Protein 1WR2 (pdb70)

Radius of gyration: 18.04 Å; Cα contacts (8 Å, |Δi|>4): 466; chains: 1; bounding box: 44×34×46 Å

Sequence (235 aa):
MKEEAVRVIEEVLKQGRTAMVEYEAKQVLKAYGLPVPEEKLAKTLDEALEYAKEIGYPVVLKLMSPQILHKSDAKVVMLNIKNEEELKKKWEEIHENAKKYRPDAEILGVLVAPMLKPGREVIIGVTEDPQFGHAIMFGLGGIFVEILKDVTFRLVPITEKDARKMIQEIKAYPILAGAEEPADIDAIVDMLLKVSKLVDDLKDYIKEMDLNPVFVYNKGEGAVIVDSRIILKPK

Structure (mmCIF, N/CA/C/O backbone):
data_1WR2
#
_entry.id   1WR2
#
_cell.length_a   46.346
_cell.length_b   60.643
_cell.length_c   96.134
_cell.angle_alpha   90.00
_cell.angle_beta   90.00
_cell.angle_gamma   90.00
#
_symmetry.space_group_name_H-M   'P 21 21 21'
#
loop_
_entity.id
_entity.type
_entity.pdbx_description
1 polymer 'hypothetical protein PH1789'
2 water water
#
loop_
_atom_site.group_PDB
_atom_site.id
_atom_site.type_symbol
_atom_site.label_atom_id
_atom_site.label_alt_id
_atom_site.label_comp_id
_atom_site.label_asym_id
_atom_site.label_entity_id
_atom_site.label_seq_id
_atom_site.pdbx_PDB_ins_code
_atom_site.Cartn_x
_atom_site.Cartn_y
_atom_site.Cartn_z
_atom_site.occupancy
_atom_site.B_iso_or_equiv
_atom_site.auth_seq_id
_atom_site.auth_comp_id
_atom_site.auth_asym_id
_atom_site.auth_atom_id
_atom_site.pdbx_PDB_model_num
ATOM 1 N N . MET A 1 1 ? 50.235 31.935 25.666 1.00 75.06 1 MET A N 1
ATOM 2 C CA . MET A 1 1 ? 48.961 32.511 25.148 1.00 74.50 1 MET A CA 1
ATOM 3 C C . MET A 1 1 ? 48.247 31.522 24.232 1.00 73.63 1 MET A C 1
ATOM 4 O O . MET A 1 1 ? 48.691 31.290 23.107 1.00 75.04 1 MET A O 1
ATOM 9 N N . LYS A 1 2 ? 47.150 30.934 24.710 1.00 71.05 2 LYS A N 1
ATOM 10 C CA . LYS A 1 2 ? 46.390 29.987 23.899 1.00 68.26 2 LYS A CA 1
ATOM 11 C C . LYS A 1 2 ? 46.072 30.660 22.565 1.00 67.16 2 LYS A C 1
ATOM 12 O O . LYS A 1 2 ? 45.415 31.701 22.520 1.00 65.84 2 LYS A O 1
ATOM 18 N N . GLU A 1 3 ? 46.548 30.060 21.480 1.00 65.88 3 GLU A N 1
ATOM 19 C CA . GLU A 1 3 ? 46.349 30.612 20.148 1.00 64.62 3 GLU A CA 1
ATOM 20 C C . GLU A 1 3 ? 44.904 30.940 19.787 1.00 61.26 3 GLU A C 1
ATOM 21 O O . GLU A 1 3 ? 44.631 32.006 19.239 1.00 59.84 3 GLU A O 1
ATOM 27 N N . GLU A 1 4 ? 43.980 30.033 20.087 1.00 58.79 4 GLU A N 1
ATOM 28 C CA . GLU A 1 4 ? 42.572 30.264 19.768 1.00 56.33 4 GLU A CA 1
ATOM 29 C C . GLU A 1 4 ? 42.069 31.591 20.334 1.00 53.90 4 GLU A C 1
ATOM 30 O O . GLU A 1 4 ? 41.308 32.305 19.681 1.00 52.57 4 GLU A O 1
ATOM 36 N N . ALA A 1 5 ? 42.504 31.921 21.546 1.00 51.53 5 ALA A N 1
ATOM 37 C CA . ALA A 1 5 ? 42.093 33.164 22.189 1.00 51.17 5 ALA A CA 1
ATOM 38 C C . ALA A 1 5 ? 42.661 34.361 21.441 1.00 49.59 5 ALA A C 1
ATOM 39 O O . ALA A 1 5 ? 41.944 35.313 21.146 1.00 49.32 5 ALA A O 1
ATOM 41 N N . VAL A 1 6 ? 43.954 34.305 21.136 1.00 49.15 6 VAL A N 1
ATOM 42 C CA . VAL A 1 6 ? 44.622 35.386 20.420 1.00 50.53 6 VAL A CA 1
ATOM 43 C C . VAL A 1 6 ? 44.007 35.559 19.035 1.00 50.35 6 VAL A C 1
ATOM 44 O O . VAL A 1 6 ? 43.983 36.659 18.483 1.00 50.02 6 VAL A O 1
ATOM 48 N N . ARG A 1 7 ? 43.503 34.461 18.486 1.00 52.13 7 ARG A N 1
ATOM 49 C CA . ARG A 1 7 ? 42.894 34.470 17.162 1.00 54.28 7 ARG A CA 1
ATOM 50 C C . ARG A 1 7 ? 41.587 35.258 17.189 1.00 54.21 7 ARG A C 1
ATOM 51 O O . ARG A 1 7 ? 41.394 36.194 16.411 1.00 55.13 7 ARG A O 1
ATOM 59 N N . VAL A 1 8 ? 40.693 34.875 18.095 1.00 52.98 8 VAL A N 1
ATOM 60 C CA . VAL A 1 8 ? 39.410 35.549 18.223 1.00 50.87 8 VAL A CA 1
ATOM 61 C C . VAL A 1 8 ? 39.639 37.019 18.561 1.00 49.75 8 VAL A C 1
ATOM 62 O O . VAL A 1 8 ? 38.971 37.899 18.018 1.00 50.22 8 VAL A O 1
ATOM 66 N N . ILE A 1 9 ? 40.591 37.285 19.451 1.00 48.33 9 ILE A N 1
ATOM 67 C CA . ILE A 1 9 ? 40.902 38.658 19.838 1.00 48.37 9 ILE A CA 1
ATOM 68 C C . ILE A 1 9 ? 41.397 39.472 18.640 1.00 50.44 9 ILE A C 1
ATOM 69 O O . ILE A 1 9 ? 40.864 40.545 18.343 1.00 48.95 9 ILE A O 1
ATOM 74 N N . GLU A 1 10 ? 42.416 38.964 17.953 1.00 53.69 10 GLU A N 1
ATOM 75 C CA . GLU A 1 10 ? 42.964 39.655 16.787 1.00 57.23 10 GLU A CA 1
ATOM 76 C C . GLU A 1 10 ? 41.862 39.975 15.781 1.00 58.00 10 GLU A C 1
ATOM 77 O O . GLU A 1 10 ? 41.752 41.104 15.293 1.00 58.19 10 GLU A O 1
ATOM 83 N N . GLU A 1 11 ? 41.049 38.968 15.480 1.00 58.16 11 GLU A N 1
ATOM 84 C CA . GLU A 1 11 ? 39.949 39.106 14.531 1.00 59.88 11 GLU A CA 1
ATOM 85 C C . GLU A 1 11 ? 39.068 40.309 14.856 1.00 58.61 11 GLU A C 1
ATOM 86 O O . GLU A 1 11 ? 38.707 41.087 13.970 1.00 58.76 11 GLU A O 1
ATOM 92 N N . VAL A 1 12 ? 38.728 40.459 16.132 1.00 56.58 12 VAL A N 1
ATOM 93 C CA . VAL A 1 12 ? 37.893 41.563 16.577 1.00 55.84 12 VAL A CA 1
ATOM 94 C C . VAL A 1 12 ? 38.606 42.896 16.384 1.00 56.51 12 VAL A C 1
ATOM 95 O O . VAL A 1 12 ? 38.026 43.855 15.868 1.00 55.78 12 VAL A O 1
ATOM 99 N N . LEU A 1 13 ? 39.865 42.954 16.804 1.00 56.39 13 LEU A N 1
ATOM 100 C CA . LEU A 1 13 ? 40.652 44.174 16.674 1.00 57.53 13 LEU A CA 1
ATOM 101 C C . LEU A 1 13 ? 40.793 44.551 15.202 1.00 58.69 13 LEU A C 1
ATOM 102 O O . LEU A 1 13 ? 40.771 45.733 14.854 1.00 59.04 13 LEU A O 1
ATOM 107 N N . LYS A 1 14 ? 40.923 43.537 14.346 1.00 59.85 14 LYS A N 1
ATOM 108 C CA . LYS A 1 14 ? 41.059 43.744 12.906 1.00 60.75 14 LYS A CA 1
ATOM 109 C C . LYS A 1 14 ? 39.853 44.506 12.367 1.00 60.48 14 LYS A C 1
ATOM 110 O O . LYS A 1 14 ? 39.946 45.213 11.361 1.00 61.23 14 LYS A O 1
ATOM 116 N N . GLN A 1 15 ? 38.720 44.354 13.040 1.00 58.97 15 GLN A N 1
ATOM 117 C CA . GLN A 1 15 ? 37.499 45.037 12.636 1.00 57.52 15 GLN A CA 1
ATOM 118 C C . GLN A 1 15 ? 37.433 46.401 13.309 1.00 56.27 15 GLN A C 1
ATOM 119 O O . GLN A 1 15 ? 36.411 47.082 13.254 1.00 55.63 15 GLN A O 1
ATOM 125 N N . GLY A 1 16 ? 38.530 46.790 13.950 1.00 55.44 16 GLY A N 1
ATOM 126 C CA . GLY A 1 16 ? 38.571 48.073 14.628 1.00 54.89 16 GLY A CA 1
ATOM 127 C C . GLY A 1 16 ? 37.598 48.189 15.789 1.00 54.02 16 GLY A C 1
ATOM 128 O O . GLY A 1 16 ? 37.044 49.260 16.036 1.00 55.07 16 GLY A O 1
ATOM 129 N N . ARG A 1 17 ? 37.386 47.086 16.502 1.00 52.17 17 ARG A N 1
ATOM 130 C CA . ARG A 1 17 ? 36.481 47.070 17.647 1.00 50.18 17 ARG A CA 1
ATOM 131 C C . ARG A 1 17 ? 37.255 46.775 18.921 1.00 49.73 17 ARG A C 1
ATOM 132 O O . ARG A 1 17 ? 38.258 46.069 18.887 1.00 49.91 17 ARG A O 1
ATOM 140 N N . THR A 1 18 ? 36.786 47.307 20.044 1.00 48.59 18 THR A N 1
ATOM 141 C CA . THR A 1 18 ? 37.445 47.049 21.314 1.00 48.37 18 THR A CA 1
ATOM 142 C C . THR A 1 18 ? 36.548 46.172 22.189 1.00 46.64 18 THR A C 1
ATOM 143 O O . THR A 1 18 ? 37.038 45.361 22.978 1.00 45.12 18 THR A O 1
ATOM 147 N N . ALA A 1 19 ? 35.234 46.323 22.038 1.00 42.77 19 ALA A N 1
ATOM 148 C CA . ALA A 1 19 ? 34.296 45.536 22.831 1.00 42.11 19 ALA A CA 1
ATOM 149 C C . ALA A 1 19 ? 33.899 44.233 22.140 1.00 41.11 19 ALA A C 1
ATOM 150 O O . ALA A 1 19 ? 33.437 44.232 21.002 1.00 42.08 19 ALA A O 1
ATOM 152 N N . MET A 1 20 ? 34.081 43.120 22.838 1.00 39.35 20 MET A N 1
ATOM 153 C CA . MET A 1 20 ? 33.723 41.820 22.290 1.00 38.52 20 MET A CA 1
ATOM 154 C C . MET A 1 20 ? 32.281 41.477 22.658 1.00 38.66 20 MET A C 1
ATOM 155 O O . MET A 1 20 ? 31.838 41.754 23.775 1.00 38.49 20 MET A O 1
ATOM 160 N N . VAL A 1 21 ? 31.548 40.870 21.727 1.00 37.60 21 VAL A N 1
ATOM 161 C CA . VAL A 1 21 ? 30.168 40.475 22.004 1.00 34.59 21 VAL A CA 1
ATOM 162 C C . VAL A 1 21 ? 30.209 39.169 22.791 1.00 33.02 21 VAL A C 1
ATOM 163 O O . VAL A 1 21 ? 31.230 38.495 22.825 1.00 32.76 21 VAL A O 1
ATOM 167 N N . GLU A 1 22 ? 29.103 38.818 23.429 1.00 33.31 22 GLU A N 1
ATOM 168 C CA . GLU A 1 22 ? 29.051 37.626 24.265 1.00 34.51 22 GLU A CA 1
ATOM 169 C C . GLU A 1 22 ? 29.660 36.355 23.681 1.00 34.06 22 GLU A C 1
ATOM 170 O O . GLU A 1 22 ? 30.441 35.690 24.354 1.00 32.54 22 GLU A O 1
ATOM 176 N N . TYR A 1 23 ? 29.332 36.016 22.436 1.00 34.66 23 TYR A N 1
ATOM 177 C CA . TYR A 1 23 ? 29.870 34.783 21.879 1.00 37.32 23 TYR A CA 1
ATOM 178 C C . TYR A 1 23 ? 31.366 34.848 21.652 1.00 37.42 23 TYR A C 1
ATOM 179 O O . TYR A 1 23 ? 32.046 33.835 21.782 1.00 37.82 23 TYR A O 1
ATOM 188 N N . GLU A 1 24 ? 31.893 36.034 21.341 1.00 35.88 24 GLU A N 1
ATOM 189 C CA . GLU A 1 24 ? 33.339 36.182 21.110 1.00 37.65 24 GLU A CA 1
ATOM 190 C C . GLU A 1 24 ? 34.088 36.083 22.431 1.00 36.61 24 GLU A C 1
ATOM 191 O O . GLU A 1 24 ? 35.154 35.478 22.507 1.00 39.05 24 GLU A O 1
ATOM 197 N N . ALA A 1 25 ? 33.535 36.708 23.466 1.00 35.72 25 ALA A N 1
ATOM 198 C CA . ALA A 1 25 ? 34.139 36.668 24.796 1.00 33.44 25 ALA A CA 1
ATOM 199 C C . ALA A 1 25 ? 34.205 35.213 25.260 1.00 32.94 25 ALA A C 1
ATOM 200 O O . ALA A 1 25 ? 35.253 34.735 25.703 1.00 31.27 25 ALA A O 1
ATOM 202 N N . LYS A 1 26 ? 33.087 34.505 25.145 1.00 32.22 26 LYS A N 1
ATOM 203 C CA . LYS A 1 26 ? 33.031 33.112 25.573 1.00 34.23 26 LYS A CA 1
ATOM 204 C C . LYS A 1 26 ? 33.999 32.190 24.841 1.00 37.00 26 LYS A C 1
ATOM 205 O O . LYS A 1 26 ? 34.447 31.188 25.400 1.00 38.29 26 LYS A O 1
ATOM 211 N N . GLN A 1 27 ? 34.323 32.521 23.598 1.00 37.15 27 GLN A N 1
ATOM 212 C CA . GLN A 1 27 ? 35.289 31.736 22.845 1.00 38.49 27 GLN A CA 1
ATOM 213 C C . GLN A 1 27 ? 36.632 31.888 23.560 1.00 39.04 27 GLN A C 1
ATOM 214 O O . GLN A 1 27 ? 37.391 30.933 23.686 1.00 37.43 27 GLN A O 1
ATOM 220 N N . VAL A 1 28 ? 36.925 33.100 24.026 1.00 38.49 28 VAL A N 1
ATOM 221 C CA . VAL A 1 28 ? 38.174 33.334 24.742 1.00 38.53 28 VAL A CA 1
ATOM 222 C C . VAL A 1 28 ? 38.158 32.518 26.035 1.00 37.85 28 VAL A C 1
ATOM 223 O O . VAL A 1 28 ? 39.143 31.865 26.390 1.00 38.73 28 VAL A O 1
ATOM 227 N N . LEU A 1 29 ? 37.025 32.545 26.726 1.00 34.93 29 LEU A N 1
ATOM 228 C CA . LEU A 1 29 ? 36.881 31.819 27.974 1.00 35.91 29 LEU A CA 1
ATOM 229 C C . LEU A 1 29 ? 37.049 30.314 27.782 1.00 37.69 29 LEU A C 1
ATOM 230 O O . LEU A 1 29 ? 37.793 29.674 28.526 1.00 39.12 29 LEU A O 1
ATOM 235 N N . LYS A 1 30 ? 36.374 29.750 26.784 1.00 38.02 30 LYS A N 1
ATOM 236 C CA . LYS A 1 30 ? 36.482 28.319 26.523 1.00 39.90 30 LYS A CA 1
ATOM 237 C C . LYS A 1 30 ? 37.914 27.897 26.194 1.00 39.88 30 LYS A C 1
ATOM 238 O O . LYS A 1 30 ? 38.352 26.813 26.582 1.00 38.63 30 LYS A O 1
ATOM 244 N N . ALA A 1 31 ? 38.638 28.756 25.483 1.00 40.55 31 ALA A N 1
ATOM 245 C CA . ALA A 1 31 ? 40.013 28.470 25.096 1.00 41.77 31 ALA A CA 1
ATOM 246 C C . ALA A 1 31 ? 40.888 28.226 26.320 1.00 44.36 31 ALA A C 1
ATOM 247 O O . ALA A 1 31 ? 41.983 27.667 26.210 1.00 43.22 31 ALA A O 1
ATOM 249 N N . TYR A 1 32 ? 40.400 28.652 27.487 1.00 43.61 32 TYR A N 1
ATOM 250 C CA . TYR A 1 32 ? 41.132 28.472 28.733 1.00 42.93 32 TYR A CA 1
ATOM 251 C C . TYR A 1 32 ? 40.441 27.473 29.659 1.00 41.63 32 TYR A C 1
ATOM 252 O O . TYR A 1 32 ? 40.718 27.409 30.856 1.00 40.64 32 TYR A O 1
ATOM 261 N N . GLY A 1 33 ? 39.525 26.699 29.091 1.00 40.61 33 GLY A N 1
ATOM 262 C CA . GLY A 1 33 ? 38.840 25.675 29.857 1.00 39.92 33 GLY A CA 1
ATOM 263 C C . GLY A 1 33 ? 37.799 26.089 30.874 1.00 39.29 33 GLY A C 1
ATOM 264 O O . GLY A 1 33 ? 37.374 25.259 31.673 1.00 39.18 33 GLY A O 1
ATOM 265 N N . LEU A 1 34 ? 37.391 27.354 30.859 1.00 38.39 34 LEU A N 1
ATOM 266 C CA . LEU A 1 34 ? 36.371 27.845 31.784 1.00 36.59 34 LEU A CA 1
ATOM 267 C C . LEU A 1 34 ? 35.032 27.188 31.456 1.00 36.27 34 LEU A C 1
ATOM 268 O O . LEU A 1 34 ? 34.773 26.848 30.308 1.00 33.95 34 LEU A O 1
ATOM 273 N N . PRO A 1 35 ? 34.159 27.014 32.464 1.00 35.97 35 PRO A N 1
ATOM 274 C CA . PRO A 1 35 ? 32.851 26.383 32.264 1.00 37.01 35 PRO A CA 1
ATOM 275 C C . PRO A 1 35 ? 31.795 27.181 31.509 1.00 37.59 35 PRO A C 1
ATOM 276 O O . PRO A 1 35 ? 30.972 27.859 32.114 1.00 40.28 35 PRO A O 1
ATOM 280 N N . VAL A 1 36 ? 31.827 27.089 30.188 1.00 37.25 36 VAL A N 1
ATOM 281 C CA . VAL A 1 36 ? 30.853 27.765 29.340 1.00 37.30 36 VAL A CA 1
ATOM 282 C C . VAL A 1 36 ? 30.069 26.671 28.623 1.00 39.22 36 VAL A C 1
ATOM 283 O O . VAL A 1 36 ? 30.647 25.879 27.882 1.00 40.04 36 VAL A O 1
ATOM 287 N N . PRO A 1 37 ? 28.743 26.618 28.823 1.00 39.37 37 PRO A N 1
ATOM 288 C CA . PRO A 1 37 ? 27.909 25.598 28.181 1.00 39.48 37 PRO A CA 1
ATOM 289 C C . PRO A 1 37 ? 27.773 25.786 26.672 1.00 39.93 37 PRO A C 1
ATOM 290 O O . PRO A 1 37 ? 28.036 26.869 26.140 1.00 38.76 37 PRO A O 1
ATOM 294 N N . GLU A 1 38 ? 27.362 24.724 25.985 1.00 39.76 38 GLU A N 1
ATOM 295 C CA . GLU A 1 38 ? 27.198 24.773 24.538 1.00 40.44 38 GLU A CA 1
ATOM 296 C C . GLU A 1 38 ? 26.146 25.796 24.128 1.00 39.58 38 GLU A C 1
ATOM 297 O O . GLU A 1 38 ? 25.036 25.802 24.662 1.00 39.81 38 GLU A O 1
ATOM 303 N N . GLU A 1 39 ? 26.514 26.663 23.186 1.00 38.07 39 GLU A N 1
ATOM 304 C CA . GLU A 1 39 ? 25.625 27.697 22.655 1.00 39.98 39 GLU A CA 1
ATOM 305 C C . GLU A 1 39 ? 25.918 27.843 21.174 1.00 38.38 39 GLU A C 1
ATOM 306 O O . GLU A 1 39 ? 27.065 27.707 20.746 1.00 38.45 39 GLU A O 1
ATOM 312 N N . LYS A 1 40 ? 24.887 28.120 20.384 1.00 37.38 40 LYS A N 1
ATOM 313 C CA . LYS A 1 40 ? 25.083 28.266 18.951 1.00 38.02 40 LYS A CA 1
ATOM 314 C C . LYS A 1 40 ? 24.708 29.653 18.457 1.00 35.04 40 LYS A C 1
ATOM 315 O O . LYS A 1 40 ? 23.758 30.260 18.945 1.00 36.99 40 LYS A O 1
ATOM 321 N N . LEU A 1 41 ? 25.457 30.144 17.481 1.00 34.03 41 LEU A N 1
ATOM 322 C CA . LEU A 1 41 ? 25.203 31.464 16.912 1.00 35.35 41 LEU A CA 1
ATOM 323 C C . LEU A 1 41 ? 24.404 31.333 15.623 1.00 35.69 41 LEU A C 1
ATOM 324 O O . LEU A 1 41 ? 24.936 30.941 14.584 1.00 37.60 41 LEU A O 1
ATOM 329 N N . ALA A 1 42 ? 23.121 31.659 15.691 1.00 35.82 42 ALA A N 1
ATOM 330 C CA . ALA A 1 42 ? 22.255 31.579 14.521 1.00 34.19 42 ALA A CA 1
ATOM 331 C C . ALA A 1 42 ? 22.349 32.860 13.689 1.00 34.10 42 ALA A C 1
ATOM 332 O O . ALA A 1 42 ? 22.318 33.958 14.227 1.00 32.60 42 ALA A O 1
ATOM 334 N N . LYS A 1 43 ? 22.475 32.717 12.374 1.00 35.65 43 LYS A N 1
ATOM 335 C CA . LYS A 1 43 ? 22.549 33.878 11.496 1.00 36.72 43 LYS A CA 1
ATOM 336 C C . LYS A 1 43 ? 21.172 34.144 10.890 1.00 36.86 43 LYS A C 1
ATOM 337 O O . LYS A 1 43 ? 20.922 35.221 10.359 1.00 36.48 43 LYS A O 1
ATOM 343 N N . THR A 1 44 ? 20.288 33.151 10.962 1.00 36.86 44 THR A N 1
ATOM 344 C CA . THR A 1 44 ? 18.925 33.280 10.428 1.00 36.67 44 THR A CA 1
ATOM 345 C C . THR A 1 44 ? 17.949 32.608 11.380 1.00 37.89 44 THR A C 1
ATOM 346 O O . THR A 1 44 ? 18.358 31.851 12.269 1.00 37.05 44 THR A O 1
ATOM 350 N N . LEU A 1 45 ? 16.659 32.880 11.195 1.00 36.91 45 LEU A N 1
ATOM 351 C CA . LEU A 1 45 ? 15.639 32.277 12.040 1.00 39.22 45 LEU A CA 1
ATOM 352 C C . LEU A 1 45 ? 15.607 30.767 11.804 1.00 39.99 45 LEU A C 1
ATOM 353 O O . LEU A 1 45 ? 15.417 29.991 12.742 1.00 40.29 45 LEU A O 1
ATOM 358 N N . ASP A 1 46 ? 15.796 30.346 10.554 1.00 40.98 46 ASP A N 1
ATOM 359 C CA . ASP A 1 46 ? 15.808 28.918 10.256 1.00 42.23 46 ASP A CA 1
ATOM 360 C C . ASP A 1 46 ? 16.930 28.255 11.045 1.00 40.59 46 ASP A C 1
ATOM 361 O O . ASP A 1 46 ? 16.738 27.202 11.652 1.00 39.27 46 ASP A O 1
ATOM 366 N N . GLU A 1 47 ? 18.102 28.880 11.040 1.00 40.62 47 GLU A N 1
ATOM 367 C CA . GLU A 1 47 ? 19.242 28.340 11.772 1.00 40.96 47 GLU A CA 1
ATOM 368 C C . GLU A 1 47 ? 18.930 28.220 13.260 1.00 39.72 47 GLU A C 1
ATOM 369 O O . GLU A 1 47 ? 19.247 27.211 13.890 1.00 38.95 47 GLU A O 1
ATOM 375 N N . ALA A 1 48 ? 18.307 29.252 13.818 1.00 38.42 48 ALA A N 1
ATOM 376 C CA . ALA A 1 48 ? 17.962 29.256 15.233 1.00 37.73 48 ALA A CA 1
ATOM 377 C C . ALA A 1 48 ? 17.015 28.108 15.552 1.00 39.01 48 ALA A C 1
ATOM 378 O O . ALA A 1 48 ? 17.150 27.446 16.577 1.00 38.45 48 ALA A O 1
ATOM 380 N N . LEU A 1 49 ? 16.050 27.873 14.670 1.00 40.06 49 LEU A N 1
ATOM 381 C CA . LEU A 1 49 ? 15.093 26.799 14.885 1.00 41.05 49 LEU A CA 1
ATOM 382 C C . LEU A 1 49 ? 15.810 25.449 14.949 1.00 43.69 49 LEU A C 1
ATOM 383 O O . LEU A 1 49 ? 15.465 24.596 15.770 1.00 40.99 49 LEU A O 1
ATOM 388 N N . GLU A 1 50 ? 16.813 25.270 14.090 1.00 46.25 50 GLU A N 1
ATOM 389 C CA . GLU A 1 50 ? 17.598 24.036 14.055 1.00 50.25 50 GLU A CA 1
ATOM 390 C C . GLU A 1 50 ? 18.381 23.856 15.351 1.00 50.39 50 GLU A C 1
ATOM 391 O O . GLU A 1 50 ? 18.306 22.804 15.989 1.00 48.70 50 GLU A O 1
ATOM 397 N N . TYR A 1 51 ? 19.144 24.885 15.722 1.00 50.60 51 TYR A N 1
ATOM 398 C CA . TYR A 1 51 ? 19.953 24.855 16.941 1.00 51.55 51 TYR A CA 1
ATOM 399 C C . TYR A 1 51 ? 19.094 24.637 18.182 1.00 52.07 51 TYR A C 1
ATOM 400 O O . TYR A 1 51 ? 19.515 23.965 19.122 1.00 51.31 51 TYR A O 1
ATOM 409 N N . ALA A 1 52 ? 17.895 25.214 18.186 1.00 52.50 52 ALA A N 1
ATOM 410 C CA . ALA A 1 52 ? 16.990 25.064 19.320 1.00 53.17 52 ALA A CA 1
ATOM 411 C C . ALA A 1 52 ? 16.656 23.589 19.489 1.00 53.92 52 ALA A C 1
ATOM 412 O O . ALA A 1 52 ? 16.743 23.044 20.592 1.00 52.21 52 ALA A O 1
ATOM 414 N N . LYS A 1 53 ? 16.268 22.947 18.391 1.00 55.71 53 LYS A N 1
ATOM 415 C CA . LYS A 1 53 ? 15.938 21.524 18.429 1.00 59.19 53 LYS A CA 1
ATOM 416 C C . LYS A 1 53 ? 17.170 20.740 18.852 1.00 59.04 53 LYS A C 1
ATOM 417 O O . LYS A 1 53 ? 17.080 19.750 19.579 1.00 58.03 53 LYS A O 1
ATOM 423 N N . GLU A 1 54 ? 18.325 21.205 18.393 1.00 59.91 54 GLU A N 1
ATOM 424 C CA . GLU A 1 54 ? 19.590 20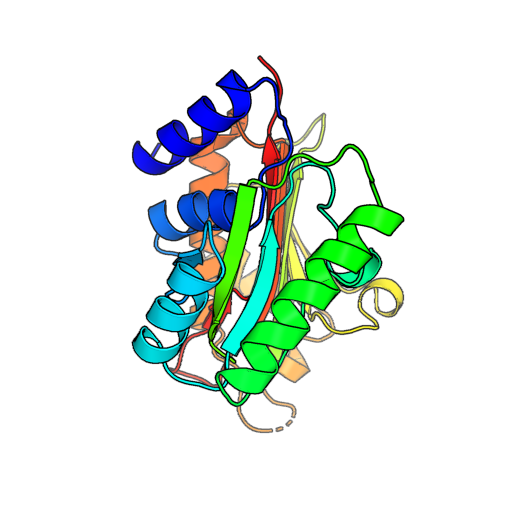.560 18.700 1.00 60.01 54 GLU A CA 1
ATOM 425 C C . GLU A 1 54 ? 19.886 20.535 20.197 1.00 58.37 54 GLU A C 1
ATOM 426 O O . GLU A 1 54 ? 20.067 19.465 20.773 1.00 58.50 54 GLU A O 1
ATOM 432 N N . ILE A 1 55 ? 19.929 21.704 20.832 1.00 55.67 55 ILE A N 1
ATOM 433 C CA . ILE A 1 55 ? 20.220 21.757 22.258 1.00 53.80 55 ILE A CA 1
ATOM 434 C C . ILE A 1 55 ? 19.008 21.469 23.139 1.00 53.57 55 ILE A C 1
ATOM 435 O O . ILE A 1 55 ? 19.157 21.226 24.337 1.00 50.78 55 ILE A O 1
ATOM 440 N N . GLY A 1 56 ? 17.817 21.493 22.540 1.00 53.33 56 GLY A N 1
ATOM 441 C CA . GLY A 1 56 ? 16.594 21.207 23.277 1.00 53.13 56 GLY A CA 1
ATOM 442 C C . GLY A 1 56 ? 15.925 22.377 23.981 1.00 51.72 56 GLY A C 1
ATOM 443 O O . GLY A 1 56 ? 16.591 23.186 24.629 1.00 51.10 56 GLY A O 1
ATOM 444 N N . TYR A 1 57 ? 14.601 22.465 23.859 1.00 50.43 57 TYR A N 1
ATOM 445 C CA . TYR A 1 57 ? 13.836 23.534 24.504 1.00 48.80 57 TYR A CA 1
ATOM 446 C C . TYR A 1 57 ? 13.670 23.232 25.995 1.00 48.00 57 TYR A C 1
ATOM 447 O O . TYR A 1 57 ? 13.732 22.074 26.408 1.00 48.40 57 TYR A O 1
ATOM 456 N N . PRO A 1 58 ? 13.453 24.266 26.823 1.00 45.09 58 PRO A N 1
ATOM 457 C CA . PRO A 1 58 ? 13.352 25.689 26.476 1.00 44.33 58 PRO A CA 1
ATOM 458 C C . PRO A 1 58 ? 14.718 26.328 26.240 1.00 41.75 58 PRO A C 1
ATOM 459 O O . PRO A 1 58 ? 15.719 25.904 26.817 1.00 39.05 58 PRO A O 1
ATOM 463 N N . VAL A 1 59 ? 14.755 27.358 25.401 1.00 41.28 59 VAL A N 1
ATOM 464 C CA . VAL A 1 59 ? 16.012 28.034 25.100 1.00 38.56 59 VAL A CA 1
ATOM 465 C C . VAL A 1 59 ? 15.934 29.533 25.339 1.00 39.22 59 VAL A C 1
ATOM 466 O O . VAL A 1 59 ? 14.862 30.081 25.611 1.00 39.14 59 VAL A O 1
ATOM 470 N N . VAL A 1 60 ? 17.090 30.177 25.228 1.00 37.10 60 VAL A N 1
ATOM 471 C CA . VAL A 1 60 ? 17.246 31.615 25.407 1.00 35.78 60 VAL A CA 1
ATOM 472 C C . VAL A 1 60 ? 17.732 32.203 24.089 1.00 34.91 60 VAL A C 1
ATOM 473 O O . VAL A 1 60 ? 18.552 31.587 23.409 1.00 33.89 60 VAL A O 1
ATOM 477 N N . LEU A 1 61 ? 17.222 33.375 23.716 1.00 33.74 61 LEU A N 1
ATOM 478 C CA . LEU A 1 61 ? 17.694 34.040 22.506 1.00 35.11 61 LEU A CA 1
ATOM 479 C C . LEU A 1 61 ? 18.353 35.334 22.960 1.00 35.00 61 LEU A C 1
ATOM 480 O O . LEU A 1 61 ? 17.811 36.052 23.804 1.00 35.62 61 LEU A O 1
ATOM 485 N N . LYS A 1 62 ? 19.535 35.614 22.425 1.00 32.77 62 LYS A N 1
ATOM 486 C CA . LYS A 1 62 ? 20.274 36.822 22.780 1.00 32.18 62 LYS A CA 1
ATOM 487 C C . LYS A 1 62 ? 20.855 37.442 21.522 1.00 30.73 62 LYS A C 1
ATOM 488 O O . LYS A 1 62 ? 21.740 36.861 20.895 1.00 29.14 62 LYS A O 1
ATOM 494 N N . LEU A 1 63 ? 20.376 38.627 21.158 1.00 29.60 63 LEU A N 1
ATOM 495 C CA . LEU A 1 63 ? 20.872 39.285 19.960 1.00 31.36 63 LEU A CA 1
ATOM 496 C C . LEU A 1 63 ? 22.308 39.740 20.144 1.00 31.13 63 LEU A C 1
ATOM 497 O O . LEU A 1 63 ? 22.655 40.368 21.155 1.00 31.14 63 LEU A O 1
ATOM 502 N N . MET A 1 64 ? 23.141 39.424 19.159 1.00 30.25 64 MET A N 1
ATOM 503 C CA . MET A 1 64 ? 24.551 39.796 19.197 1.00 33.08 64 MET A CA 1
ATOM 504 C C . MET A 1 64 ? 24.798 41.013 18.317 1.00 34.74 64 MET A C 1
ATOM 505 O O . MET A 1 64 ? 24.503 40.997 17.126 1.00 34.61 64 MET A O 1
ATOM 510 N N . SER A 1 65 ? 25.333 42.070 18.918 1.00 36.18 65 SER A N 1
ATOM 511 C CA . SER A 1 65 ? 25.633 43.304 18.205 1.00 38.53 65 SER A CA 1
ATOM 512 C C . SER A 1 65 ? 26.671 44.104 18.976 1.00 40.71 65 SER A C 1
ATOM 513 O O . SER A 1 65 ? 26.512 44.348 20.173 1.00 40.48 65 SER A O 1
ATOM 516 N N . PRO A 1 66 ? 27.745 44.529 18.299 1.00 41.60 66 PRO A N 1
ATOM 517 C CA . PRO A 1 66 ? 28.801 45.311 18.946 1.00 44.15 66 PRO A CA 1
ATOM 518 C C . PRO A 1 66 ? 28.247 46.626 19.489 1.00 45.74 66 PRO A C 1
ATOM 519 O O . PRO A 1 66 ? 28.840 47.234 20.376 1.00 46.90 66 PRO A O 1
ATOM 523 N N . GLN A 1 67 ? 27.109 47.062 18.952 1.00 46.61 67 GLN A N 1
ATOM 524 C CA . GLN A 1 67 ? 26.491 48.317 19.386 1.00 47.93 67 GLN A CA 1
ATOM 525 C C . GLN A 1 67 ? 25.529 48.128 20.548 1.00 48.23 67 GLN A C 1
ATOM 526 O O . GLN A 1 67 ? 25.099 49.101 21.169 1.00 48.57 67 GLN A O 1
ATOM 532 N N . ILE A 1 68 ? 25.183 46.878 20.835 1.00 47.55 68 ILE A N 1
ATOM 533 C CA . ILE A 1 68 ? 24.258 46.582 21.917 1.00 45.60 68 ILE A CA 1
ATOM 534 C C . ILE A 1 68 ? 24.909 45.621 22.901 1.00 46.34 68 ILE A C 1
ATOM 535 O O . ILE A 1 68 ? 24.600 44.430 22.915 1.00 44.93 68 ILE A O 1
ATOM 540 N N . LEU A 1 69 ? 25.811 46.143 23.724 1.00 47.41 69 LEU A N 1
ATOM 541 C CA . LEU A 1 69 ? 26.510 45.325 24.707 1.00 50.79 69 LEU A CA 1
ATOM 542 C C . LEU A 1 69 ? 25.659 45.047 25.953 1.00 51.99 69 LEU A C 1
ATOM 543 O O . LEU A 1 69 ? 25.710 43.956 26.516 1.00 52.19 69 LEU A O 1
ATOM 548 N N . HIS A 1 70 ? 24.881 46.035 26.383 1.00 54.46 70 HIS A N 1
ATOM 549 C CA . HIS A 1 70 ? 24.014 45.873 27.548 1.00 55.38 70 HIS A CA 1
ATOM 550 C C . HIS A 1 70 ? 22.674 45.317 27.063 1.00 54.52 70 HIS A C 1
ATOM 551 O O . HIS A 1 70 ? 21.689 46.044 26.918 1.00 53.66 70 HIS A O 1
ATOM 558 N N . LYS A 1 71 ? 22.655 44.012 26.814 1.00 52.84 71 LYS A N 1
ATOM 559 C CA . LYS A 1 71 ? 21.471 43.328 26.309 1.00 52.06 71 LYS A CA 1
ATOM 560 C C . LYS A 1 71 ? 20.178 43.531 27.100 1.00 51.72 71 LYS A C 1
ATOM 561 O O . LYS A 1 71 ? 19.127 43.760 26.504 1.00 52.39 71 LYS A O 1
ATOM 567 N N . SER A 1 72 ? 20.236 43.448 28.428 1.00 52.31 72 SER A N 1
ATOM 568 C CA . SER A 1 72 ? 19.025 43.624 29.235 1.00 54.84 72 SER A CA 1
ATOM 569 C C . SER A 1 72 ? 18.443 45.029 29.077 1.00 55.23 72 SER A C 1
ATOM 570 O O . SER A 1 72 ? 17.225 45.215 29.049 1.00 56.15 72 SER A O 1
ATOM 573 N N . ASP A 1 73 ? 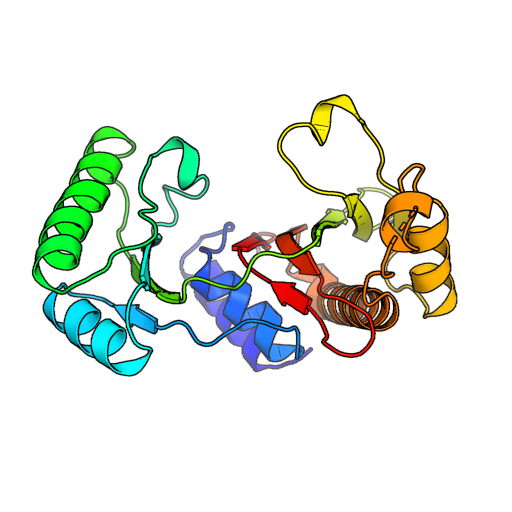19.323 46.016 28.972 1.00 55.92 73 ASP A N 1
ATOM 574 C CA . ASP A 1 73 ? 18.904 47.402 28.815 1.00 57.21 73 ASP A CA 1
ATOM 575 C C . ASP A 1 73 ? 18.112 47.571 27.515 1.00 55.21 73 ASP A C 1
ATOM 576 O O . ASP A 1 73 ? 17.073 48.232 27.493 1.00 54.38 73 ASP A O 1
ATOM 581 N N . ALA A 1 74 ? 18.605 46.959 26.439 1.00 52.31 74 ALA A N 1
ATOM 582 C CA . ALA A 1 74 ? 17.964 47.040 25.127 1.00 49.47 74 ALA A CA 1
ATOM 583 C C . ALA A 1 74 ? 16.820 46.048 24.965 1.00 48.92 74 ALA A C 1
ATOM 584 O O . ALA A 1 74 ? 16.021 46.147 24.030 1.00 47.97 74 ALA A O 1
ATOM 586 N N . LYS A 1 75 ? 16.750 45.082 25.873 1.00 48.48 75 LYS A N 1
ATOM 587 C CA . LYS A 1 75 ? 15.706 44.070 25.822 1.00 47.57 75 LYS A CA 1
ATOM 588 C C . LYS A 1 75 ? 15.833 43.212 24.563 1.00 44.46 75 LYS A C 1
ATOM 589 O O . LYS A 1 75 ? 14.858 42.979 23.846 1.00 43.04 75 LYS A O 1
ATOM 595 N N . VAL A 1 76 ? 17.051 42.756 24.296 1.00 41.67 76 VAL A N 1
ATOM 596 C CA . VAL A 1 76 ? 17.309 41.906 23.143 1.00 39.18 76 VAL A CA 1
ATOM 597 C C . VAL A 1 76 ? 17.628 40.477 23.593 1.00 38.43 76 VAL A C 1
ATOM 598 O O . VAL A 1 76 ? 18.172 39.686 22.824 1.00 39.31 76 VAL A O 1
ATOM 602 N N . VAL A 1 77 ? 17.297 40.167 24.848 1.00 38.70 77 VAL A N 1
ATOM 603 C CA . VAL A 1 77 ? 17.498 38.826 25.417 1.00 40.59 77 VAL A CA 1
ATOM 604 C C . VAL A 1 77 ? 16.130 38.298 25.848 1.00 40.43 77 VAL A C 1
ATOM 605 O O . VAL A 1 77 ? 15.455 38.931 26.654 1.00 41.06 77 VAL A O 1
ATOM 609 N N . MET A 1 78 ? 15.714 37.156 25.302 1.00 41.74 78 MET A N 1
ATOM 610 C CA . MET A 1 78 ? 14.423 36.555 25.654 1.00 40.80 78 MET A CA 1
ATOM 611 C C . MET A 1 78 ? 14.640 35.166 26.256 1.00 42.15 78 MET A C 1
ATOM 612 O O . MET A 1 78 ? 15.337 34.324 25.682 1.00 37.57 78 MET A O 1
ATOM 617 N N . LEU A 1 79 ? 14.030 34.935 27.414 1.00 42.63 79 LEU A N 1
ATOM 618 C CA . LEU A 1 79 ? 14.196 33.679 28.126 1.00 44.84 79 LEU A CA 1
ATOM 619 C C . LEU A 1 79 ? 13.053 32.670 28.040 1.00 45.41 79 LEU A C 1
ATOM 620 O O . LEU A 1 79 ? 11.963 32.965 27.555 1.00 43.92 79 LEU A O 1
ATOM 625 N N . ASN A 1 80 ? 13.343 31.467 28.529 1.00 46.33 80 ASN A N 1
ATOM 626 C CA . ASN A 1 80 ? 12.409 30.351 28.584 1.00 45.57 80 ASN A CA 1
ATOM 627 C C . ASN A 1 80 ? 11.456 30.195 27.401 1.00 45.06 80 ASN A C 1
ATOM 628 O O . ASN A 1 80 ? 10.237 30.097 27.574 1.00 45.07 80 ASN A O 1
ATOM 633 N N . ILE A 1 81 ? 12.024 30.164 26.200 1.00 41.66 81 ILE A N 1
ATOM 634 C CA . ILE A 1 81 ? 11.258 29.983 24.971 1.00 41.88 81 ILE A CA 1
ATOM 635 C C . ILE A 1 81 ? 10.948 28.487 24.902 1.00 44.55 81 ILE A C 1
ATOM 636 O O . ILE A 1 81 ? 11.843 27.670 24.694 1.00 43.50 81 ILE A O 1
ATOM 641 N N . LYS A 1 82 ? 9.677 28.133 25.057 1.00 46.26 82 LYS A N 1
ATOM 642 C CA . LYS A 1 82 ? 9.289 26.729 25.088 1.00 49.00 82 LYS A CA 1
ATOM 643 C C . LYS A 1 82 ? 9.115 25.982 23.774 1.00 50.20 82 LYS A C 1
ATOM 644 O O . LYS A 1 82 ? 9.219 24.754 23.749 1.00 51.49 82 LYS A O 1
ATOM 650 N N . ASN A 1 83 ? 8.860 26.692 22.683 1.00 50.79 83 ASN A N 1
ATOM 651 C CA . ASN A 1 83 ? 8.664 26.008 21.413 1.00 51.54 83 ASN A CA 1
ATOM 652 C C . ASN A 1 83 ? 9.017 26.833 20.186 1.00 52.04 83 ASN A C 1
ATOM 653 O O . ASN A 1 83 ? 9.401 27.998 20.285 1.00 50.56 83 ASN A O 1
ATOM 658 N N . GLU A 1 84 ? 8.848 26.212 19.025 1.00 52.24 84 GLU A N 1
ATOM 659 C CA . GLU A 1 84 ? 9.162 26.829 17.745 1.00 53.88 84 GLU A CA 1
ATOM 660 C C . GLU A 1 84 ? 8.347 28.078 17.397 1.00 54.27 84 GLU A C 1
ATOM 661 O O . GLU A 1 84 ? 8.883 29.027 16.829 1.00 53.63 84 GLU A O 1
ATOM 667 N N . GLU A 1 85 ? 7.059 28.082 17.730 1.00 54.56 85 GLU A N 1
ATOM 668 C CA . GLU A 1 85 ? 6.204 29.233 17.439 1.00 55.22 85 GLU A CA 1
ATOM 669 C C . GLU A 1 85 ? 6.649 30.432 18.264 1.00 53.31 85 GLU A C 1
ATOM 670 O O . GLU A 1 85 ? 6.731 31.553 17.761 1.00 54.22 85 GLU A O 1
ATOM 676 N N . GLU A 1 86 ? 6.931 30.189 19.537 1.00 51.15 86 GLU A N 1
ATOM 677 C CA . GLU A 1 86 ? 7.376 31.241 20.436 1.00 50.34 86 GLU A CA 1
ATOM 678 C C . GLU A 1 86 ? 8.767 31.759 20.054 1.00 48.55 86 GLU A C 1
ATOM 679 O O . GLU A 1 86 ? 9.062 32.940 20.220 1.00 45.75 86 GLU A O 1
ATOM 685 N N . LEU A 1 87 ? 9.617 30.873 19.539 1.00 46.49 87 LEU A N 1
ATOM 686 C CA . LEU A 1 87 ? 10.963 31.268 19.130 1.00 45.52 87 LEU A CA 1
ATOM 687 C C . LEU A 1 87 ? 10.869 32.199 17.924 1.00 43.62 87 LEU A C 1
ATOM 688 O O . LEU A 1 87 ? 11.621 33.163 17.821 1.00 40.17 87 LEU A O 1
ATOM 693 N N . LYS A 1 88 ? 9.932 31.915 17.020 1.00 44.84 88 LYS A N 1
ATOM 694 C CA . LYS A 1 88 ? 9.746 32.735 15.824 1.00 45.65 88 LYS A CA 1
ATOM 695 C C . LYS A 1 88 ? 9.285 34.141 16.178 1.00 45.43 88 LYS A C 1
ATOM 696 O O . LYS A 1 88 ? 9.671 35.109 15.522 1.00 45.58 88 LYS A O 1
ATOM 702 N N . LYS A 1 89 ? 8.459 34.254 17.214 1.00 45.89 89 LYS A N 1
ATOM 703 C CA . LYS A 1 89 ? 7.949 35.555 17.627 1.00 46.41 89 LYS A CA 1
ATOM 704 C C . LYS A 1 89 ? 8.976 36.328 18.460 1.00 44.64 89 LYS A C 1
ATOM 705 O O . LYS A 1 89 ? 9.087 37.547 18.340 1.00 43.12 89 LYS A O 1
ATOM 711 N N . LYS A 1 90 ? 9.730 35.623 19.300 1.00 42.59 90 LYS A N 1
ATOM 712 C CA . LYS A 1 90 ? 10.749 36.279 20.117 1.00 40.83 90 LYS A CA 1
ATOM 713 C C . LYS A 1 90 ? 11.920 36.713 19.246 1.00 40.31 90 LYS A C 1
ATOM 714 O O . LYS A 1 90 ? 12.631 37.664 19.568 1.00 39.57 90 LYS A O 1
ATOM 720 N N . TRP A 1 91 ? 12.110 36.013 18.134 1.00 38.29 91 TRP A N 1
ATOM 721 C CA . TRP A 1 91 ? 13.165 36.355 17.200 1.00 37.87 91 TRP A CA 1
ATOM 722 C C . TRP A 1 91 ? 12.806 37.715 16.595 1.00 38.47 91 TRP A C 1
ATOM 723 O O . TRP A 1 91 ? 13.666 38.580 16.425 1.00 36.26 91 TRP A O 1
ATOM 734 N N . GLU A 1 92 ? 11.527 37.904 16.283 1.00 41.36 92 GLU A N 1
ATOM 735 C CA . GLU A 1 92 ? 11.070 39.168 15.713 1.00 43.98 92 GLU A CA 1
ATOM 736 C C . GLU A 1 92 ? 11.176 40.279 16.753 1.00 43.92 92 GLU A C 1
ATOM 737 O O . GLU A 1 92 ? 11.609 41.388 16.451 1.00 45.08 92 GLU A O 1
ATOM 743 N N . GLU A 1 93 ? 10.775 39.976 17.982 1.00 43.74 93 GLU A N 1
ATOM 744 C CA . GLU A 1 93 ? 10.826 40.951 19.058 1.00 43.84 93 GLU A CA 1
ATOM 745 C C . GLU A 1 93 ? 12.203 41.549 19.298 1.00 44.22 93 GLU A C 1
ATOM 746 O O . GLU A 1 93 ? 12.361 42.774 19.280 1.00 45.30 93 GLU A O 1
ATOM 752 N N . ILE A 1 94 ? 13.198 40.694 19.530 1.00 40.84 94 ILE A N 1
ATOM 753 C CA . ILE A 1 94 ? 14.541 41.185 19.813 1.00 39.80 94 ILE A CA 1
ATOM 754 C C . ILE A 1 94 ? 15.095 42.040 18.693 1.00 38.69 94 ILE A C 1
ATOM 755 O O . ILE A 1 94 ? 15.829 42.991 18.948 1.00 37.67 94 ILE A O 1
ATOM 760 N N . HIS A 1 95 ? 14.746 41.719 17.451 1.00 39.43 95 HIS A N 1
ATOM 761 C CA . HIS A 1 95 ? 15.233 42.527 16.341 1.00 41.73 95 HIS A CA 1
ATOM 762 C C . HIS A 1 95 ? 14.560 43.897 16.360 1.00 41.76 95 HIS A C 1
ATOM 763 O O . HIS A 1 95 ? 15.185 44.901 16.030 1.00 41.15 95 HIS A O 1
ATOM 770 N N . GLU A 1 96 ? 13.290 43.928 16.755 1.00 42.43 96 GLU A N 1
ATOM 771 C CA . GLU A 1 96 ? 12.542 45.177 16.836 1.00 45.06 96 GLU A CA 1
ATOM 772 C C . GLU A 1 96 ? 13.137 46.010 17.959 1.00 44.22 96 GLU A C 1
ATOM 773 O O . GLU A 1 96 ? 13.395 47.197 17.791 1.00 45.83 96 GLU A O 1
ATOM 779 N N . ASN A 1 97 ? 13.358 45.374 19.104 1.00 43.94 97 ASN A N 1
ATOM 780 C CA . ASN A 1 97 ? 13.915 46.056 20.260 1.00 44.57 97 ASN A CA 1
ATOM 781 C C . ASN A 1 97 ? 15.289 46.620 19.967 1.00 45.57 97 ASN A C 1
ATOM 782 O O . ASN A 1 97 ? 15.646 47.685 20.462 1.00 47.00 97 ASN A O 1
ATOM 787 N N . ALA A 1 98 ? 16.059 45.906 19.157 1.00 46.11 98 ALA A N 1
ATOM 788 C CA . ALA A 1 98 ? 17.394 46.355 18.798 1.00 46.40 98 ALA A CA 1
ATOM 789 C C . ALA A 1 98 ? 17.296 47.542 17.842 1.00 47.50 98 ALA A C 1
ATOM 790 O O . ALA A 1 98 ? 18.144 48.432 17.849 1.00 44.73 98 ALA A O 1
ATOM 792 N N . LYS A 1 99 ? 16.251 47.546 17.021 1.00 48.51 99 LYS A N 1
ATOM 793 C CA . LYS A 1 99 ? 16.052 48.619 16.057 1.00 50.55 99 LYS A CA 1
ATOM 794 C C . LYS A 1 99 ? 15.724 49.929 16.764 1.00 50.07 99 LYS A C 1
ATOM 795 O O . LYS A 1 99 ? 16.189 50.997 16.362 1.00 51.00 99 LYS A O 1
ATOM 801 N N . LYS A 1 100 ? 14.926 49.845 17.821 1.00 49.28 100 LYS A N 1
ATOM 802 C CA . LYS A 1 100 ? 14.545 51.033 18.576 1.00 50.13 100 LYS A CA 1
ATOM 803 C C . LYS A 1 100 ? 15.717 51.527 19.418 1.00 49.66 100 LYS A C 1
ATOM 804 O O . LYS A 1 100 ? 15.871 52.725 19.642 1.00 49.15 100 LYS A O 1
ATOM 810 N N . TYR A 1 101 ? 16.550 50.593 19.868 1.00 48.87 101 TYR A N 1
ATOM 811 C CA . TYR A 1 101 ? 17.700 50.908 20.709 1.00 47.16 101 TYR A CA 1
ATOM 812 C C . TYR A 1 101 ? 18.861 51.563 19.948 1.00 48.17 101 TYR A C 1
ATOM 813 O O . TYR A 1 101 ? 19.386 52.600 20.368 1.00 50.75 101 TYR A O 1
ATOM 822 N N . ARG A 1 102 ? 19.271 50.943 18.846 1.00 45.96 102 ARG A N 1
ATOM 823 C CA . ARG A 1 102 ? 20.351 51.451 17.995 1.00 45.43 102 ARG A CA 1
ATOM 824 C C . ARG A 1 102 ? 20.019 51.032 16.562 1.00 45.86 102 ARG A C 1
ATOM 825 O O . ARG A 1 102 ? 20.436 49.968 16.111 1.00 45.64 102 ARG A O 1
ATOM 833 N N . PRO A 1 103 ? 19.250 51.856 15.833 1.00 45.65 103 PRO A N 1
ATOM 834 C CA . PRO A 1 103 ? 18.900 51.498 14.456 1.00 45.31 103 PRO A CA 1
ATOM 835 C C . PRO A 1 103 ? 20.074 51.282 13.501 1.00 45.45 103 PRO A C 1
ATOM 836 O O . PRO A 1 103 ? 19.912 50.670 12.446 1.00 46.80 103 PRO A O 1
ATOM 840 N N . ASP A 1 104 ? 21.257 51.755 13.878 1.00 43.05 104 ASP A N 1
ATOM 841 C CA . ASP A 1 104 ? 22.438 51.607 13.031 1.00 42.78 104 ASP A CA 1
ATOM 842 C C . ASP A 1 104 ? 23.331 50.442 13.475 1.00 42.02 104 ASP A C 1
ATOM 843 O O . ASP A 1 104 ? 24.456 50.281 12.990 1.00 41.24 104 ASP A O 1
ATOM 848 N N . ALA A 1 105 ? 22.820 49.626 14.388 1.00 40.12 105 ALA A N 1
ATOM 849 C CA . ALA A 1 105 ? 23.573 48.491 14.917 1.00 40.73 105 ALA A CA 1
ATOM 850 C C . ALA A 1 105 ? 23.903 47.402 13.906 1.00 40.99 105 ALA A C 1
ATOM 851 O O . ALA A 1 105 ? 23.082 47.049 13.062 1.00 41.99 105 ALA A O 1
ATOM 853 N N . GLU A 1 106 ? 25.117 46.873 13.992 1.00 41.11 106 GLU A N 1
ATOM 854 C CA . GLU A 1 106 ? 25.518 45.771 13.129 1.00 42.34 106 GLU A CA 1
ATOM 855 C C . GLU A 1 106 ? 24.997 44.524 13.851 1.00 41.89 106 GLU A C 1
ATOM 856 O O . GLU A 1 106 ? 25.294 44.325 15.027 1.00 41.30 106 GLU A O 1
ATOM 862 N N . ILE A 1 107 ? 24.192 43.705 13.176 1.00 40.85 107 ILE A N 1
ATOM 863 C CA . ILE A 1 107 ? 23.672 42.501 13.817 1.00 40.51 107 ILE A CA 1
ATOM 864 C C . ILE A 1 107 ? 24.545 41.326 13.396 1.00 39.44 107 ILE A C 1
ATOM 865 O O . ILE A 1 107 ? 24.555 40.940 12.233 1.00 38.28 107 ILE A O 1
ATOM 870 N N . LEU A 1 108 ? 25.296 40.774 14.340 1.00 38.37 108 LEU A N 1
ATOM 871 C CA . LEU A 1 108 ? 26.178 39.653 14.044 1.00 39.19 108 LEU A CA 1
ATOM 872 C C . LEU A 1 108 ? 25.448 38.319 14.061 1.00 39.17 108 LEU A C 1
ATOM 873 O O . LEU A 1 108 ? 25.964 37.316 13.564 1.00 39.61 108 LEU A O 1
ATOM 878 N N . GLY A 1 109 ? 24.253 38.308 14.641 1.00 36.89 109 GLY A N 1
ATOM 879 C CA . GLY A 1 109 ? 23.483 37.080 14.715 1.00 35.02 109 GLY A CA 1
ATOM 880 C C . GLY A 1 109 ? 22.782 36.963 16.052 1.00 32.92 109 GLY A C 1
ATOM 881 O O . GLY A 1 109 ? 22.768 37.916 16.823 1.00 32.03 109 GLY A O 1
ATOM 882 N N . VAL A 1 110 ? 22.195 35.802 16.327 1.00 31.04 110 VAL A N 1
ATOM 883 C CA . VAL A 1 110 ? 21.492 35.584 17.583 1.00 29.44 110 VAL A CA 1
ATOM 884 C C . VAL A 1 110 ? 22.010 34.346 18.287 1.00 30.82 110 VAL A C 1
ATOM 885 O O . VAL A 1 110 ? 22.076 33.265 17.701 1.00 28.63 110 VAL A O 1
ATOM 889 N N . LEU A 1 111 ? 22.381 34.507 19.547 1.00 31.33 111 LEU A N 1
ATOM 890 C CA . LEU A 1 111 ? 22.896 33.393 20.316 1.00 32.46 111 LEU A CA 1
ATOM 891 C C . LEU A 1 111 ? 21.729 32.564 20.844 1.00 34.00 111 LEU A C 1
ATOM 892 O O . LEU A 1 111 ? 20.801 33.095 21.475 1.00 33.98 111 LEU A O 1
ATOM 897 N N . VAL A 1 112 ? 21.757 31.269 20.543 1.00 33.49 112 VAL A N 1
ATOM 898 C CA . VAL A 1 112 ? 20.726 30.346 21.008 1.00 34.10 112 VAL A CA 1
ATOM 899 C C . VAL A 1 112 ? 21.411 29.540 22.100 1.00 34.55 112 VAL A C 1
ATOM 900 O O . VAL A 1 112 ? 22.353 28.800 21.824 1.00 33.69 112 VAL A O 1
ATOM 904 N N . ALA A 1 113 ? 20.944 29.685 23.334 1.00 34.12 113 ALA A N 1
ATOM 905 C CA . ALA A 1 113 ? 21.553 28.988 24.451 1.00 36.20 113 ALA A CA 1
ATOM 906 C C . ALA A 1 113 ? 20.529 28.225 25.272 1.00 37.36 113 ALA A C 1
ATOM 907 O O . ALA A 1 113 ? 19.325 28.370 25.083 1.00 37.30 113 ALA A O 1
ATOM 909 N N . PRO A 1 114 ? 21.004 27.404 26.214 1.00 38.89 114 PRO A N 1
ATOM 910 C CA . PRO A 1 114 ? 20.081 26.637 27.045 1.00 38.95 114 PRO A CA 1
ATOM 911 C C . PRO A 1 114 ? 19.636 27.400 28.289 1.00 39.58 114 PRO A C 1
ATOM 912 O O . PRO A 1 114 ? 20.259 28.392 28.691 1.00 38.05 114 PRO A O 1
ATOM 916 N N . MET A 1 115 ? 18.530 26.948 28.871 1.00 39.36 115 MET A N 1
ATOM 917 C CA . MET A 1 115 ? 18.025 27.530 30.103 1.00 40.05 115 MET A CA 1
ATOM 918 C C . MET A 1 115 ? 18.772 26.774 31.193 1.00 41.62 115 MET A C 1
ATOM 919 O O . MET A 1 115 ? 18.414 25.646 31.547 1.00 41.43 115 MET A O 1
ATOM 924 N N . LEU A 1 116 ? 19.825 27.393 31.709 1.00 42.65 116 LEU A N 1
ATOM 925 C CA . LEU A 1 116 ? 20.646 26.768 32.729 1.00 43.51 116 LEU A CA 1
ATOM 926 C C . LEU A 1 116 ? 19.965 26.684 34.087 1.00 44.55 116 LEU A C 1
ATOM 927 O O . LEU A 1 116 ? 19.188 27.564 34.464 1.00 44.52 116 LEU A O 1
ATOM 932 N N . LYS A 1 117 ? 20.247 25.609 34.815 1.00 43.51 117 LYS A N 1
ATOM 933 C CA . LYS A 1 117 ? 19.668 25.447 36.137 1.00 45.08 117 LYS A CA 1
ATOM 934 C C . LYS A 1 117 ? 20.256 26.542 37.018 1.00 45.36 117 LYS A C 1
ATOM 935 O O . LYS A 1 117 ? 21.476 26.713 37.085 1.00 41.72 117 LYS A O 1
ATOM 941 N N . PRO A 1 118 ? 19.395 27.307 37.701 1.00 46.65 118 PRO A N 1
ATOM 942 C CA . PRO A 1 118 ? 19.908 28.371 38.563 1.00 47.18 118 PRO A CA 1
ATOM 943 C C . PRO A 1 118 ? 20.762 27.829 39.705 1.00 47.95 118 PRO A C 1
ATOM 944 O O . PRO A 1 118 ? 20.609 26.678 40.124 1.00 47.22 118 PRO A O 1
ATOM 948 N N . GLY A 1 119 ? 21.677 28.666 40.183 1.00 47.36 119 GLY A N 1
ATOM 949 C CA . GLY A 1 119 ? 22.555 28.290 41.275 1.00 47.13 119 GLY A CA 1
ATOM 950 C C . GLY A 1 119 ? 22.969 29.567 41.976 1.00 46.92 119 GLY A C 1
ATOM 951 O O . GLY A 1 119 ? 22.433 30.629 41.667 1.00 46.10 119 GLY A O 1
ATOM 952 N N . ARG A 1 120 ? 23.912 29.483 42.907 1.00 47.30 120 ARG A N 1
ATOM 953 C CA . ARG A 1 120 ? 24.365 30.672 43.624 1.00 47.45 120 ARG A CA 1
ATOM 954 C C . ARG A 1 120 ? 25.043 31.647 42.663 1.00 44.87 120 ARG A C 1
ATOM 955 O O . ARG A 1 120 ? 26.031 31.301 42.017 1.00 42.61 120 ARG A O 1
ATOM 963 N N . GLU A 1 121 ? 24.517 32.865 42.572 1.00 43.92 121 GLU A N 1
ATOM 964 C CA . GLU A 1 121 ? 25.096 33.859 41.678 1.00 43.76 121 GLU A CA 1
ATOM 965 C C . GLU A 1 121 ? 26.351 34.512 42.238 1.00 42.53 121 GLU A C 1
ATOM 966 O O . GLU A 1 121 ? 26.346 35.016 43.364 1.00 41.64 121 GLU A O 1
ATOM 972 N N . VAL A 1 122 ? 27.427 34.486 41.453 1.00 38.84 122 VAL A N 1
ATOM 973 C CA . VAL A 1 122 ? 28.676 35.124 41.845 1.00 37.37 122 VAL A CA 1
ATOM 974 C C . VAL A 1 122 ? 29.172 35.925 40.646 1.00 36.19 122 VAL A C 1
ATOM 975 O O . VAL A 1 122 ? 28.667 35.772 39.525 1.00 33.64 122 VAL A O 1
ATOM 979 N N . ILE A 1 123 ? 30.143 36.796 40.881 1.00 31.87 123 ILE A N 1
ATOM 980 C CA . ILE A 1 123 ? 30.686 37.621 39.810 1.00 32.39 123 ILE A CA 1
ATOM 981 C C . ILE A 1 123 ? 32.205 37.666 39.890 1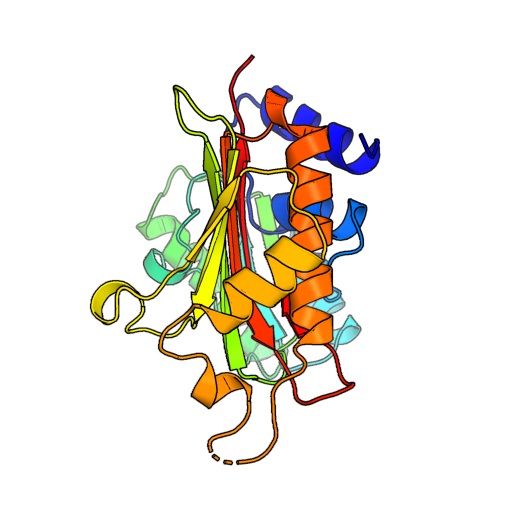.00 32.42 123 ILE A C 1
ATOM 982 O O . ILE A 1 123 ? 32.772 37.837 40.969 1.00 32.70 123 ILE A O 1
ATOM 987 N N . ILE A 1 124 ? 32.860 37.496 38.749 1.00 31.16 124 ILE A N 1
ATOM 988 C CA . ILE A 1 124 ? 34.309 37.583 38.695 1.00 30.53 124 ILE A CA 1
ATOM 989 C C . ILE A 1 124 ? 34.629 38.712 37.730 1.00 30.35 124 ILE A C 1
ATOM 990 O O . ILE A 1 124 ? 34.255 38.665 36.551 1.00 31.91 124 ILE A O 1
ATOM 995 N N . GLY A 1 125 ? 35.297 39.740 38.241 1.00 29.44 125 GLY A N 1
ATOM 996 C CA . GLY A 1 125 ? 35.657 40.876 37.414 1.00 28.94 125 GLY A CA 1
ATOM 997 C C . GLY A 1 125 ? 37.157 41.079 37.292 1.00 30.93 125 GLY A C 1
ATOM 998 O O . GLY A 1 125 ? 37.930 40.626 38.132 1.00 28.73 125 GLY A O 1
ATOM 999 N N . VAL A 1 126 ? 37.557 41.770 36.233 1.00 30.28 126 VAL A N 1
ATOM 10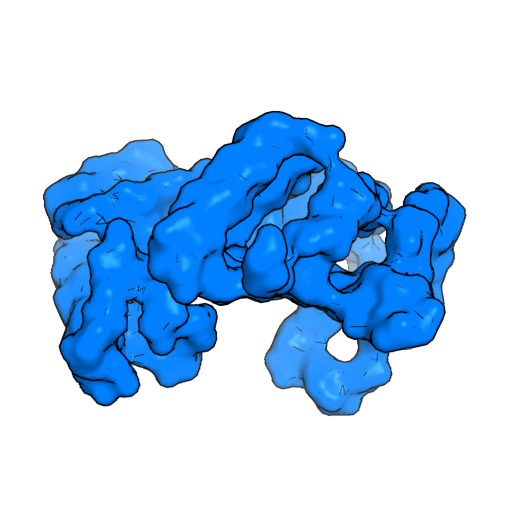00 C CA . VAL A 1 126 ? 38.953 42.068 35.962 1.00 30.49 126 VAL A CA 1
ATOM 1001 C C . VAL A 1 126 ? 39.072 43.487 35.429 1.00 31.76 126 VAL A C 1
ATOM 1002 O O . VAL A 1 126 ? 38.347 43.894 34.518 1.00 30.59 126 VAL A O 1
ATOM 1006 N N . THR A 1 127 ? 39.965 44.255 36.033 1.00 31.28 127 THR A N 1
ATOM 1007 C CA . THR A 1 127 ? 40.220 45.620 35.603 1.00 34.08 127 THR A CA 1
ATOM 1008 C C . THR A 1 127 ? 41.729 45.775 35.584 1.00 35.97 127 THR A C 1
ATOM 1009 O O . THR A 1 127 ? 42.449 44.936 36.139 1.00 33.01 127 THR A O 1
ATOM 1013 N N . GLU A 1 128 ? 42.204 46.827 34.929 1.00 36.39 128 GLU A N 1
ATOM 1014 C CA . GLU A 1 128 ? 43.632 47.102 34.856 1.00 40.25 128 GLU A CA 1
ATOM 1015 C C . GLU A 1 128 ? 43.917 48.475 35.451 1.00 41.41 128 GLU A C 1
ATOM 1016 O O . GLU A 1 128 ? 43.346 49.480 35.017 1.00 40.72 128 GLU A O 1
ATOM 1022 N N . ASP A 1 129 ? 44.802 48.512 36.441 1.00 43.43 129 ASP A N 1
ATOM 1023 C CA . ASP A 1 129 ? 45.182 49.759 37.098 1.00 44.29 129 ASP A CA 1
ATOM 1024 C C . ASP A 1 129 ? 46.412 50.363 36.417 1.00 45.77 129 ASP A C 1
ATOM 1025 O O . ASP A 1 129 ? 47.309 49.640 35.969 1.00 44.38 129 ASP A O 1
ATOM 1030 N N . PRO A 1 130 ? 46.478 51.703 36.344 1.00 47.40 130 PRO A N 1
ATOM 1031 C CA . PRO A 1 130 ? 47.606 52.399 35.710 1.00 48.51 130 PRO A CA 1
ATOM 1032 C C . PRO A 1 130 ? 48.966 52.075 36.339 1.00 48.85 130 PRO A C 1
ATOM 1033 O O . PRO A 1 130 ? 49.973 51.956 35.636 1.00 49.32 130 PRO A O 1
ATOM 1037 N N . GLN A 1 131 ? 48.978 51.919 37.660 1.00 48.44 131 GLN A N 1
ATOM 1038 C CA . GLN A 1 131 ? 50.199 51.631 38.411 1.00 46.15 131 GLN A CA 1
ATOM 1039 C C . GLN A 1 131 ? 50.439 50.164 38.789 1.00 44.71 131 GLN A C 1
ATOM 1040 O O . GLN A 1 131 ? 51.583 49.713 38.821 1.00 42.64 131 GLN A O 1
ATOM 1046 N N . PHE A 1 132 ? 49.371 49.421 39.069 1.00 42.08 132 PHE A N 1
ATOM 1047 C CA . PHE A 1 132 ? 49.503 48.032 39.502 1.00 41.90 132 PHE A CA 1
ATOM 1048 C C . PHE A 1 132 ? 49.153 46.917 38.526 1.00 40.75 132 PHE A C 1
ATOM 1049 O O . PHE A 1 132 ? 49.288 45.742 38.866 1.00 40.19 132 PHE A O 1
ATOM 1057 N N . GLY A 1 133 ? 48.704 47.264 37.326 1.00 38.29 133 GLY A N 1
ATOM 1058 C CA . GLY A 1 133 ? 48.355 46.232 36.364 1.00 37.91 133 GLY A CA 1
ATOM 1059 C C . GLY A 1 133 ? 46.962 45.651 36.579 1.00 37.84 133 GLY A C 1
ATOM 1060 O O . GLY A 1 133 ? 46.091 46.293 37.183 1.00 34.28 133 GLY A O 1
ATOM 1061 N N . HIS A 1 134 ? 46.750 44.428 36.092 1.00 36.82 134 HIS A N 1
ATOM 1062 C CA . HIS A 1 134 ? 45.452 43.770 36.209 1.00 36.12 134 HIS A CA 1
ATOM 1063 C C . HIS A 1 134 ? 45.138 43.220 37.588 1.00 35.84 134 HIS A C 1
ATOM 1064 O O . HIS A 1 134 ? 46.009 42.717 38.298 1.00 33.79 134 HIS A O 1
ATOM 1071 N N . ALA A 1 135 ? 43.866 43.322 37.955 1.00 33.43 135 ALA A N 1
ATOM 1072 C CA . ALA A 1 135 ? 43.395 42.819 39.228 1.00 31.08 135 ALA A CA 1
ATOM 1073 C C . ALA A 1 135 ? 42.141 42.005 38.970 1.00 31.72 135 ALA A C 1
ATOM 1074 O O . ALA A 1 135 ? 41.345 42.326 38.078 1.00 31.62 135 ALA A O 1
ATOM 1076 N N . ILE A 1 136 ? 41.978 40.942 39.746 1.00 28.79 136 ILE A N 1
ATOM 1077 C CA . ILE A 1 136 ? 40.828 40.081 39.632 1.00 30.23 136 ILE A CA 1
ATOM 1078 C C . ILE A 1 136 ? 39.976 40.288 40.891 1.00 31.21 136 ILE A C 1
ATOM 1079 O O . ILE A 1 136 ? 40.503 40.383 42.000 1.00 29.09 136 ILE A O 1
ATOM 1084 N N . MET A 1 137 ? 38.664 40.385 40.697 1.00 31.60 137 MET A N 1
ATOM 1085 C CA . MET A 1 137 ? 37.709 40.613 41.787 1.00 33.53 137 MET A CA 1
ATOM 1086 C C . MET A 1 137 ? 36.703 39.477 41.895 1.00 33.82 137 MET A C 1
ATOM 1087 O O . MET A 1 137 ? 36.362 38.827 40.901 1.00 31.43 137 MET A O 1
ATOM 1092 N N . PHE A 1 138 ? 36.204 39.271 43.107 1.00 31.85 138 PHE A N 1
ATOM 1093 C CA . PHE A 1 138 ? 35.210 38.245 43.373 1.00 32.69 138 PHE A CA 1
ATOM 1094 C C . PHE A 1 138 ? 34.200 38.768 44.381 1.00 32.71 138 PHE A C 1
ATOM 1095 O O . PHE A 1 138 ? 34.557 39.493 45.308 1.00 30.35 138 PHE A O 1
ATOM 1103 N N . GLY A 1 139 ? 32.941 38.388 44.194 1.00 32.34 139 GLY A N 1
ATOM 1104 C CA . GLY A 1 139 ? 31.887 38.797 45.103 1.00 33.73 139 GLY A CA 1
ATOM 1105 C C . GLY A 1 139 ? 30.596 38.150 44.642 1.00 36.88 139 GLY A C 1
ATOM 1106 O O . GLY A 1 139 ? 30.537 37.637 43.524 1.00 35.74 139 GLY A O 1
ATOM 1107 N N . LEU A 1 140 ? 29.564 38.153 45.481 1.00 36.48 140 LEU A N 1
ATOM 1108 C CA . LEU A 1 140 ? 28.294 37.556 45.080 1.00 37.78 140 LEU A CA 1
ATOM 1109 C C . LEU A 1 140 ? 27.572 38.454 44.089 1.00 39.35 140 LEU A C 1
ATOM 1110 O O . LEU A 1 140 ? 27.783 39.670 44.063 1.00 39.21 140 LEU A O 1
ATOM 1115 N N . GLY A 1 141 ? 26.713 37.846 43.277 1.00 41.68 141 GLY A N 1
ATOM 1116 C CA . GLY A 1 141 ? 25.956 38.604 42.299 1.00 45.93 141 GLY A CA 1
ATOM 1117 C C . GLY A 1 141 ? 24.587 38.956 42.848 1.00 50.04 141 GLY A C 1
ATOM 1118 O O . 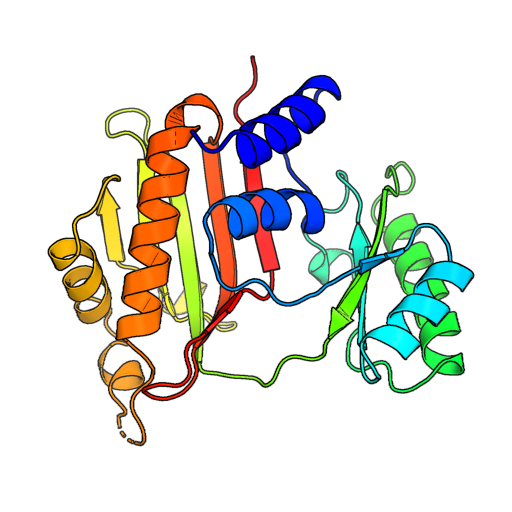GLY A 1 141 ? 24.414 39.104 44.057 1.00 52.13 141 GLY A O 1
ATOM 1119 N N . GLY A 1 142 ? 23.605 39.078 41.964 1.00 51.98 142 GLY A N 1
ATOM 1120 C CA . GLY A 1 142 ? 22.270 39.426 42.407 1.00 54.15 142 GLY A CA 1
ATOM 1121 C C . GLY A 1 142 ? 21.960 40.833 41.947 1.00 55.05 142 GLY A C 1
ATOM 1122 O O . GLY A 1 142 ? 22.803 41.474 41.324 1.00 55.58 142 GLY A O 1
ATOM 1123 N N . ILE A 1 143 ? 20.765 41.325 42.253 1.00 56.60 143 ILE A N 1
ATOM 1124 C CA . ILE A 1 143 ? 20.385 42.669 41.833 1.00 58.74 143 ILE A CA 1
ATOM 1125 C C . ILE A 1 143 ? 20.819 43.748 42.827 1.00 59.33 143 ILE A C 1
ATOM 1126 O O . ILE A 1 143 ? 20.734 44.944 42.534 1.00 60.35 143 ILE A O 1
ATOM 1131 N N . PHE A 1 144 ? 21.302 43.320 43.990 1.00 60.61 144 PHE A N 1
ATOM 1132 C CA . PHE A 1 144 ? 21.746 44.248 45.028 1.00 62.06 144 PHE A CA 1
ATOM 1133 C C . PHE A 1 144 ? 23.262 44.264 45.207 1.00 61.22 144 PHE A C 1
ATOM 1134 O O . PHE A 1 144 ? 23.763 44.585 46.287 1.00 61.06 144 PHE A O 1
ATOM 1142 N N . VAL A 1 145 ? 23.990 43.928 44.146 1.00 59.52 145 VAL A N 1
ATOM 1143 C CA . VAL A 1 145 ? 25.448 43.906 44.203 1.00 58.03 145 VAL A CA 1
ATOM 1144 C C . VAL A 1 145 ? 26.026 45.297 44.467 1.00 55.97 145 VAL A C 1
ATOM 1145 O O . VAL A 1 145 ? 26.974 45.447 45.236 1.00 54.21 145 VAL A O 1
ATOM 1149 N N . GLU A 1 146 ? 25.448 46.315 43.840 1.00 54.73 146 GLU A N 1
ATOM 1150 C CA . GLU A 1 146 ? 25.935 47.677 44.019 1.00 55.75 146 GLU A CA 1
ATOM 1151 C C . GLU A 1 146 ? 25.598 48.243 45.395 1.00 53.57 146 GLU A C 1
ATOM 1152 O O . GLU A 1 146 ? 26.283 49.137 45.887 1.00 53.62 146 GLU A O 1
ATOM 1158 N N . ILE A 1 147 ? 24.559 47.707 46.025 1.00 50.55 147 ILE A N 1
ATOM 1159 C CA . ILE A 1 147 ? 24.156 48.173 47.348 1.00 47.11 147 ILE A CA 1
ATOM 1160 C C . ILE A 1 147 ? 24.988 47.509 48.438 1.00 44.17 147 ILE A C 1
ATOM 1161 O O . ILE A 1 147 ? 25.399 48.159 49.397 1.00 42.79 147 ILE A O 1
ATOM 1166 N N . LEU A 1 148 ? 25.236 46.213 48.287 1.00 41.28 148 LEU A N 1
ATOM 1167 C CA . LEU A 1 148 ? 25.999 45.473 49.278 1.00 41.44 148 LEU A CA 1
ATOM 1168 C C . LEU A 1 148 ? 27.488 45.813 49.257 1.00 41.74 148 LEU A C 1
ATOM 1169 O O . LEU A 1 148 ? 28.168 45.686 50.273 1.00 42.13 148 LEU A O 1
ATOM 1174 N N . LYS A 1 149 ? 27.992 46.240 48.103 1.00 41.22 149 LYS A N 1
ATOM 1175 C CA . LYS A 1 149 ? 29.395 46.641 47.986 1.00 42.29 149 LYS A CA 1
ATOM 1176 C C . LYS A 1 149 ? 30.301 45.641 48.700 1.00 41.89 149 LYS A C 1
ATOM 1177 O O . LYS A 1 149 ? 31.044 46.015 49.610 1.00 42.60 149 LYS A O 1
ATOM 1183 N N . ASP A 1 150 ? 30.248 44.378 48.290 1.00 38.05 150 ASP A N 1
ATOM 1184 C CA . ASP A 1 150 ? 31.050 43.342 48.933 1.00 38.82 150 ASP A CA 1
ATOM 1185 C C . ASP A 1 150 ? 31.894 42.559 47.924 1.00 37.50 150 ASP A C 1
ATOM 1186 O O . ASP A 1 150 ? 31.497 41.500 47.452 1.00 36.77 150 ASP A O 1
ATOM 1191 N N . VAL A 1 151 ? 33.059 43.100 47.590 1.00 36.09 151 VAL A N 1
ATOM 1192 C CA . VAL A 1 151 ? 33.943 42.449 46.638 1.00 36.90 151 VAL A CA 1
ATOM 1193 C C . VAL A 1 151 ? 35.363 42.460 47.175 1.00 37.27 151 VAL A C 1
ATOM 1194 O O . VAL A 1 151 ? 35.778 43.417 47.826 1.00 39.81 151 VAL A O 1
ATOM 1198 N N . THR A 1 152 ? 36.100 41.389 46.914 1.00 36.07 152 THR A N 1
ATOM 1199 C CA . THR A 1 152 ? 37.488 41.304 47.344 1.00 35.95 152 THR A CA 1
ATOM 1200 C C . THR A 1 152 ? 38.304 41.269 46.053 1.00 35.14 152 THR A C 1
ATOM 1201 O O . THR A 1 152 ? 37.751 40.966 44.989 1.00 30.64 152 THR A O 1
ATOM 1205 N N . PHE A 1 153 ? 39.593 41.591 46.130 1.00 33.54 153 PHE A N 1
ATOM 1206 C CA . PHE A 1 153 ? 40.426 41.581 44.933 1.00 35.17 153 PHE A CA 1
ATOM 1207 C C . PHE A 1 153 ? 41.842 41.093 45.210 1.00 35.35 153 PHE A C 1
ATOM 1208 O O . PHE A 1 153 ? 42.250 40.938 46.367 1.00 34.46 153 PHE A O 1
ATOM 1216 N N . ARG A 1 154 ? 42.582 40.846 44.134 1.00 33.93 154 ARG A N 1
ATOM 1217 C CA . ARG A 1 154 ? 43.959 40.377 44.225 1.00 35.96 154 ARG A CA 1
ATOM 1218 C C . ARG A 1 154 ? 44.624 40.762 42.907 1.00 35.67 154 ARG A C 1
ATOM 1219 O O . ARG A 1 154 ? 43.943 40.889 41.887 1.00 33.87 154 ARG A O 1
ATOM 1227 N N . LEU A 1 155 ? 45.937 40.966 42.914 1.00 35.45 155 LEU A N 1
ATOM 1228 C CA . LEU A 1 155 ? 46.619 41.307 41.670 1.00 36.68 155 LEU A CA 1
ATOM 1229 C C . LEU A 1 155 ? 46.878 40.028 40.874 1.00 36.95 155 LEU A C 1
ATOM 1230 O O . LEU A 1 155 ? 47.178 38.976 41.441 1.00 36.33 155 LEU A O 1
ATOM 1235 N N . VAL A 1 156 ? 46.726 40.122 39.561 1.00 35.36 156 VAL A N 1
ATOM 1236 C CA . VAL A 1 156 ? 46.953 38.986 38.683 1.00 37.27 156 VAL A CA 1
ATOM 1237 C C . VAL A 1 156 ? 48.450 38.958 38.347 1.00 38.27 156 VAL A C 1
ATOM 1238 O O . VAL A 1 156 ? 49.048 40.000 38.100 1.00 37.37 156 VAL A O 1
ATOM 1242 N N . PRO A 1 157 ? 49.072 37.767 38.326 1.00 39.64 157 PRO A N 1
ATOM 1243 C CA . PRO A 1 157 ? 48.527 36.431 38.582 1.00 40.44 157 PRO A CA 1
ATOM 1244 C C . PRO A 1 157 ? 48.363 36.119 40.061 1.00 41.18 157 PRO A C 1
ATOM 1245 O O . PRO A 1 157 ? 49.142 36.577 40.898 1.00 42.63 157 PRO A O 1
ATOM 1249 N N . ILE A 1 158 ? 47.346 35.329 40.380 1.00 40.44 158 ILE A N 1
ATOM 1250 C CA . ILE A 1 158 ? 47.093 34.952 41.763 1.00 41.95 158 ILE A CA 1
ATOM 1251 C C . ILE A 1 158 ? 47.463 33.487 41.959 1.00 42.96 158 ILE A C 1
ATOM 1252 O O . ILE A 1 158 ? 47.528 32.719 41.000 1.00 41.85 158 ILE A O 1
ATOM 1257 N N . THR A 1 159 ? 47.710 33.108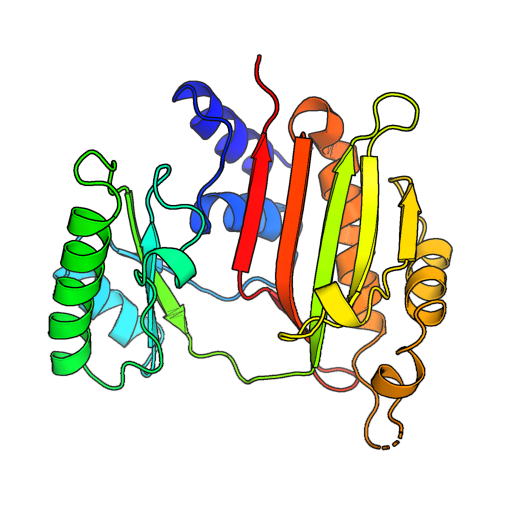 43.208 1.00 43.39 159 THR A N 1
ATOM 1258 C CA . THR A 1 159 ? 48.037 31.731 43.532 1.00 43.08 159 THR A CA 1
ATOM 1259 C C . THR A 1 159 ? 46.763 31.106 44.068 1.00 44.22 159 THR A C 1
ATOM 1260 O O . THR A 1 159 ? 45.773 31.809 44.297 1.00 42.72 159 THR A O 1
ATOM 1264 N N . GLU A 1 160 ? 46.766 29.791 44.255 1.00 45.31 160 GLU A N 1
ATOM 1265 C CA . GLU A 1 160 ? 45.577 29.135 44.774 1.00 46.37 160 GLU A CA 1
ATOM 1266 C C . GLU A 1 160 ? 45.278 29.673 46.164 1.00 45.65 160 GLU A C 1
ATOM 1267 O O . GLU A 1 160 ? 44.118 29.747 46.573 1.00 45.04 160 GLU A O 1
ATOM 1273 N N . LYS A 1 161 ? 46.328 30.041 46.892 1.00 45.25 161 LYS A N 1
ATOM 1274 C CA . LYS A 1 161 ? 46.162 30.597 48.234 1.00 46.74 161 LYS A CA 1
ATOM 1275 C C . LYS A 1 161 ? 45.360 31.891 48.126 1.00 44.67 161 LYS A C 1
ATOM 1276 O O . LYS A 1 161 ? 44.418 32.114 48.894 1.00 42.23 161 LYS A O 1
ATOM 1282 N N . ASP A 1 162 ? 45.744 32.742 47.175 1.00 43.44 162 ASP A N 1
ATOM 1283 C CA . ASP A 1 162 ? 45.045 34.006 46.949 1.00 42.95 162 ASP A CA 1
ATOM 1284 C C . ASP A 1 162 ? 43.568 33.736 46.672 1.00 42.22 162 ASP A C 1
ATOM 1285 O O . ASP A 1 162 ? 42.681 34.368 47.262 1.00 41.74 162 ASP A O 1
ATOM 1290 N N . ALA A 1 163 ? 43.320 32.788 45.770 1.00 40.20 163 ALA A N 1
ATOM 1291 C CA . ALA A 1 163 ? 41.965 32.414 45.368 1.00 39.27 163 ALA A CA 1
ATOM 1292 C C . ALA A 1 163 ? 41.078 31.948 46.514 1.00 39.94 163 ALA A C 1
ATOM 1293 O O . ALA A 1 163 ? 39.957 32.429 46.670 1.00 38.52 163 ALA A O 1
ATOM 1295 N N . ARG A 1 164 ? 41.562 31.005 47.314 1.00 41.35 164 ARG A N 1
ATOM 1296 C CA . ARG A 1 164 ? 40.758 30.505 48.429 1.00 44.17 164 ARG A CA 1
ATOM 1297 C C . ARG A 1 164 ? 40.574 31.598 49.469 1.00 44.39 164 ARG A C 1
ATOM 1298 O O . ARG A 1 164 ? 39.516 31.719 50.086 1.00 44.88 164 ARG A O 1
ATOM 1306 N N . LYS A 1 165 ? 41.611 32.407 49.636 1.00 44.21 165 LYS A N 1
ATOM 1307 C CA . LYS A 1 165 ? 41.592 33.493 50.593 1.00 44.39 165 LYS A CA 1
ATOM 1308 C C . LYS A 1 165 ? 40.599 34.596 50.192 1.00 43.33 165 LYS A C 1
ATOM 1309 O O . LYS A 1 165 ? 39.762 34.997 51.000 1.00 41.52 165 LYS A O 1
ATOM 1315 N N . MET A 1 166 ? 40.672 35.079 48.952 1.00 40.28 166 MET A N 1
ATOM 1316 C CA . MET A 1 166 ? 39.758 36.145 48.536 1.00 38.57 166 MET A CA 1
ATOM 1317 C C . MET A 1 166 ? 38.298 35.687 48.547 1.00 38.30 166 MET A C 1
ATOM 1318 O O . MET A 1 166 ? 37.383 36.505 48.621 1.00 38.72 166 MET A O 1
ATOM 1323 N N . ILE A 1 167 ? 38.078 34.379 48.485 1.00 35.91 167 ILE A N 1
ATOM 1324 C CA . ILE A 1 167 ? 36.720 33.863 48.523 1.00 36.96 167 ILE A CA 1
ATOM 1325 C C . ILE A 1 167 ? 36.217 33.930 49.963 1.00 37.76 167 ILE A C 1
ATOM 1326 O O . ILE A 1 167 ? 35.045 34.209 50.216 1.00 37.30 167 ILE A O 1
ATOM 1331 N N . GLN A 1 168 ? 37.119 33.692 50.908 1.00 38.82 168 GLN A N 1
ATOM 1332 C CA . GLN A 1 168 ? 36.762 33.701 52.323 1.00 39.32 168 GLN A CA 1
ATOM 1333 C C . GLN A 1 168 ? 36.665 35.099 52.924 1.00 37.59 168 GLN A C 1
ATOM 1334 O O . GLN A 1 168 ? 36.036 35.289 53.965 1.00 37.62 168 GLN A O 1
ATOM 1340 N N . GLU A 1 169 ? 37.282 36.073 52.266 1.00 37.58 169 GLU A N 1
ATOM 1341 C CA . GLU A 1 169 ? 37.286 37.446 52.747 1.00 37.39 169 GLU A CA 1
ATOM 1342 C 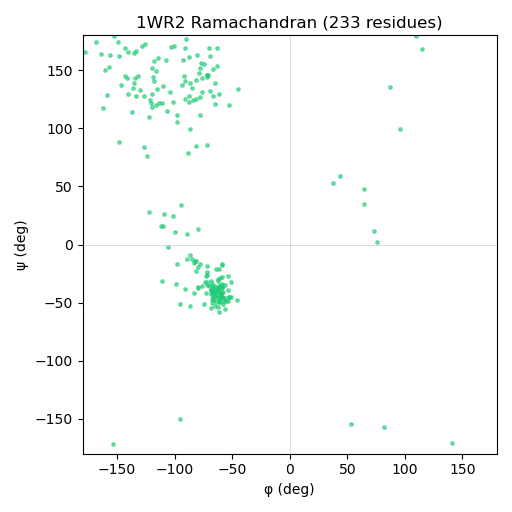C . GLU A 1 169 ? 36.003 38.246 52.514 1.00 38.54 169 GLU A C 1
ATOM 1343 O O . GLU A 1 169 ? 35.803 39.284 53.149 1.00 39.20 169 GLU A O 1
ATOM 1349 N N . ILE A 1 170 ? 35.130 37.792 51.615 1.00 38.31 170 ILE A N 1
ATOM 1350 C CA . ILE A 1 170 ? 33.895 38.538 51.367 1.00 38.18 170 ILE A CA 1
ATOM 1351 C C . ILE A 1 170 ? 32.950 38.378 52.552 1.00 38.95 170 ILE A C 1
ATOM 1352 O O . ILE A 1 170 ? 32.896 37.316 53.174 1.00 36.39 170 ILE A O 1
ATOM 1357 N N . LYS A 1 171 ? 32.209 39.434 52.867 1.00 38.91 171 LYS A N 1
ATOM 1358 C CA . LYS A 1 171 ? 31.284 39.381 53.992 1.00 41.41 171 LYS A CA 1
ATOM 1359 C C . LYS A 1 171 ? 30.256 38.269 53.810 1.00 42.12 171 LYS A C 1
ATOM 1360 O O . LYS A 1 171 ? 29.855 37.617 54.772 1.00 42.10 171 LYS A O 1
ATOM 1366 N N . ALA A 1 172 ? 29.843 38.052 52.567 1.00 42.72 172 ALA A N 1
ATOM 1367 C CA . ALA A 1 172 ? 28.850 37.032 52.265 1.00 44.13 172 ALA A CA 1
ATOM 1368 C C . ALA A 1 172 ? 29.407 35.616 52.212 1.00 45.79 172 ALA A C 1
ATOM 1369 O O . ALA A 1 172 ? 28.728 34.702 51.741 1.00 45.68 172 ALA A O 1
ATOM 1371 N N . TYR A 1 173 ? 30.632 35.422 52.693 1.00 47.19 173 TYR A N 1
ATOM 1372 C CA . TYR A 1 173 ? 31.226 34.092 52.668 1.00 48.54 173 TYR A CA 1
ATOM 1373 C C . TYR A 1 173 ? 30.385 33.032 53.375 1.00 51.27 173 TYR A C 1
ATOM 1374 O O . TYR A 1 173 ? 30.213 31.919 52.863 1.00 51.92 173 TYR A O 1
ATOM 1383 N N . PRO A 1 174 ? 29.878 33.345 54.581 1.00 52.33 174 PRO A N 1
ATOM 1384 C CA . PRO A 1 174 ? 29.060 32.377 55.318 1.00 53.80 174 PRO A CA 1
ATOM 1385 C C . PRO A 1 174 ? 27.932 31.822 54.464 1.00 54.55 174 PRO A C 1
ATOM 1386 O O . PRO A 1 174 ? 27.528 30.670 54.619 1.00 56.78 174 PRO A O 1
ATOM 1390 N N . ILE A 1 175 ? 27.424 32.651 53.560 1.00 55.69 175 ILE A N 1
ATOM 1391 C CA . ILE A 1 175 ? 26.343 32.242 52.674 1.00 56.30 175 ILE A CA 1
ATOM 1392 C C . ILE A 1 175 ? 26.788 31.122 51.733 1.00 57.24 175 ILE A C 1
ATOM 1393 O O . ILE A 1 175 ? 26.027 30.194 51.451 1.00 58.14 175 ILE A O 1
ATOM 1398 N N . LEU A 1 176 ? 28.023 31.208 51.252 1.00 57.54 176 LEU A N 1
ATOM 1399 C CA . LEU A 1 176 ? 28.564 30.196 50.352 1.00 57.70 176 LEU A CA 1
ATOM 1400 C C . LEU A 1 176 ? 28.840 28.898 51.097 1.00 58.59 176 LEU A C 1
ATOM 1401 O O . LEU A 1 176 ? 28.691 27.810 50.545 1.00 57.68 176 LEU A O 1
ATOM 1406 N N . ALA A 1 177 ? 29.256 29.023 52.351 1.00 59.46 177 ALA A N 1
ATOM 1407 C CA . ALA A 1 177 ? 29.556 27.858 53.172 1.00 60.92 177 ALA A CA 1
ATOM 1408 C C . ALA A 1 177 ? 28.266 27.141 53.551 1.00 60.74 177 ALA A C 1
ATOM 1409 O O . ALA A 1 177 ? 28.287 25.975 53.943 1.00 59.69 177 ALA A O 1
ATOM 1411 N N . GLY A 1 178 ? 27.146 27.848 53.428 1.00 61.07 178 GLY A N 1
ATOM 1412 C CA . GLY A 1 178 ? 25.861 27.264 53.766 1.00 62.44 178 GLY A CA 1
ATOM 1413 C C . GLY A 1 178 ? 25.426 27.613 55.177 1.00 63.48 178 GLY A C 1
ATOM 1414 O O . GLY A 1 178 ? 25.881 26.998 56.143 1.00 63.87 178 GLY A O 1
ATOM 1415 N N . ALA A 1 179 ? 24.547 28.605 55.297 1.00 63.68 179 ALA A N 1
ATOM 1416 C CA . ALA A 1 179 ? 24.046 29.036 56.597 1.00 64.48 179 ALA A CA 1
ATOM 1417 C C . ALA A 1 179 ? 22.727 28.338 56.932 1.00 65.34 179 ALA A C 1
ATOM 1418 O O . ALA A 1 179 ? 22.706 27.293 57.593 1.00 65.14 179 ALA A O 1
ATOM 1420 N N . GLU A 1 182 ? 22.574 24.938 55.665 1.00 73.31 182 GLU A N 1
ATOM 1421 C CA . GLU A 1 182 ? 22.349 24.730 54.237 1.00 73.26 182 GLU A CA 1
ATOM 1422 C C . GLU A 1 182 ? 23.557 24.080 53.569 1.00 72.83 182 GLU A C 1
ATOM 1423 O O . GLU A 1 182 ? 24.635 23.988 54.160 1.00 72.60 182 GLU A O 1
ATOM 1429 N N . GLU A 1 183 ? 23.366 23.634 52.330 1.00 71.59 183 GLU A N 1
ATOM 1430 C CA . GLU A 1 183 ? 24.431 22.995 51.568 1.00 69.75 183 GLU A CA 1
ATOM 1431 C C . GLU A 1 183 ? 25.414 24.029 51.044 1.00 67.77 183 GLU A C 1
ATOM 1432 O O . GLU A 1 183 ? 25.021 25.040 50.465 1.00 67.68 183 GLU A O 1
ATOM 1438 N N . PRO A 1 184 ? 26.714 23.789 51.247 1.00 65.66 184 PRO A N 1
ATOM 1439 C CA . PRO A 1 184 ? 27.747 24.716 50.786 1.00 63.38 184 PRO A CA 1
ATOM 1440 C C . PRO A 1 184 ? 27.910 24.685 49.276 1.00 61.28 184 PRO A C 1
ATOM 1441 O O . PRO A 1 184 ? 27.753 23.640 48.644 1.00 59.74 184 PRO A O 1
ATOM 1445 N N . ALA A 1 185 ? 28.221 25.841 48.704 1.00 57.70 185 ALA A N 1
ATOM 1446 C CA . ALA A 1 185 ? 28.420 25.947 47.269 1.00 54.41 185 ALA A CA 1
ATOM 1447 C C . ALA A 1 185 ? 29.718 25.226 46.928 1.00 52.19 185 ALA A C 1
ATOM 1448 O O . ALA A 1 185 ? 30.486 24.861 47.818 1.00 49.77 185 ALA A O 1
ATOM 1450 N N . ASP A 1 186 ? 29.961 25.019 45.641 1.00 49.65 186 ASP A N 1
ATOM 1451 C CA . ASP A 1 186 ? 31.175 24.343 45.214 1.00 49.57 186 ASP A CA 1
ATOM 1452 C C . ASP A 1 186 ? 32.336 25.333 45.196 1.00 48.29 186 ASP A C 1
ATOM 1453 O O . ASP A 1 186 ? 32.662 25.898 44.154 1.00 48.59 186 ASP A O 1
ATOM 1458 N N . ILE A 1 187 ? 32.962 25.531 46.352 1.00 47.06 187 ILE A N 1
ATOM 1459 C CA . ILE A 1 187 ? 34.083 26.457 46.486 1.00 46.06 187 ILE A CA 1
ATOM 1460 C C . ILE A 1 187 ? 35.245 26.134 45.561 1.00 44.69 187 ILE A C 1
ATOM 1461 O O . ILE A 1 187 ? 35.805 27.026 44.924 1.00 43.58 187 ILE A O 1
ATOM 1466 N N . ASP A 1 188 ? 35.618 24.860 45.506 1.00 44.50 188 ASP A N 1
ATOM 1467 C CA . ASP A 1 188 ? 36.722 24.418 44.656 1.00 43.86 188 ASP A CA 1
ATOM 1468 C C . ASP A 1 188 ? 36.492 24.812 43.200 1.00 41.53 188 ASP A C 1
ATOM 1469 O O . ASP A 1 188 ? 37.435 25.120 42.463 1.00 38.91 188 ASP A O 1
ATOM 1474 N N . ALA A 1 189 ? 35.231 24.789 42.787 1.00 38.98 189 ALA A N 1
ATOM 1475 C CA . ALA A 1 189 ? 34.880 25.161 41.428 1.00 39.79 189 ALA A CA 1
ATOM 1476 C C . ALA A 1 189 ? 35.157 26.655 41.261 1.00 38.54 189 ALA A C 1
ATOM 1477 O O . ALA A 1 189 ? 35.661 27.099 40.232 1.00 38.10 189 ALA A O 1
ATOM 1479 N N . ILE A 1 190 ? 34.835 27.434 42.284 1.00 37.39 190 ILE A N 1
ATOM 1480 C CA . ILE A 1 190 ? 35.086 28.866 42.205 1.00 35.96 190 ILE A CA 1
ATOM 1481 C C . ILE A 1 190 ? 36.585 29.105 42.147 1.00 35.92 190 ILE A C 1
ATOM 1482 O O . ILE A 1 190 ? 37.061 29.915 41.360 1.00 32.50 190 ILE A O 1
ATOM 1487 N N . VAL A 1 191 ? 37.330 28.395 42.987 1.00 35.74 191 VAL A N 1
ATOM 1488 C CA . VAL A 1 191 ? 38.778 28.540 43.012 1.00 37.60 191 VAL A CA 1
ATOM 1489 C C . VAL A 1 191 ? 39.371 28.243 41.639 1.00 39.66 191 VAL A C 1
ATOM 1490 O O . VAL A 1 191 ? 40.287 28.928 41.184 1.00 39.96 191 VAL A O 1
ATOM 1494 N N . ASP A 1 192 ? 38.846 27.216 40.979 1.00 40.65 192 ASP A N 1
ATOM 1495 C CA . ASP A 1 192 ? 39.334 26.846 39.659 1.00 41.81 192 ASP A CA 1
ATOM 1496 C C . ASP A 1 192 ? 39.053 27.959 38.639 1.00 40.35 192 ASP A C 1
ATOM 1497 O O . ASP A 1 192 ? 39.904 28.262 37.797 1.00 39.54 192 ASP A O 1
ATOM 1502 N N . MET A 1 193 ? 37.876 28.577 38.718 1.00 38.63 193 MET A N 1
ATOM 1503 C CA . MET A 1 193 ? 37.549 29.658 37.788 1.00 38.32 193 MET A CA 1
ATOM 1504 C C . MET A 1 193 ? 38.463 30.854 37.979 1.00 35.23 193 MET A C 1
ATOM 1505 O O . MET A 1 193 ? 38.951 31.432 37.014 1.00 32.56 193 MET A O 1
ATOM 1510 N N . LEU A 1 194 ? 38.699 31.226 39.231 1.00 32.24 194 LEU A N 1
ATOM 1511 C CA . LEU A 1 194 ? 39.571 32.356 39.520 1.00 32.32 194 LEU A CA 1
ATOM 1512 C C . LEU A 1 194 ? 40.982 32.128 38.968 1.00 32.81 194 LEU A C 1
ATOM 1513 O O . LEU A 1 194 ? 41.596 33.042 38.411 1.00 32.09 194 LEU A O 1
ATOM 1518 N N . LEU A 1 195 ? 41.500 30.912 39.123 1.00 34.00 195 LEU A N 1
ATOM 1519 C CA . LEU A 1 195 ? 42.848 30.609 38.635 1.00 35.31 195 LEU A CA 1
ATOM 1520 C C . LEU A 1 195 ? 42.897 30.613 37.110 1.00 34.90 195 LEU A C 1
ATOM 1521 O O . LEU A 1 195 ? 43.867 31.074 36.517 1.00 33.38 195 LEU A O 1
ATOM 1526 N N . LYS A 1 196 ? 41.851 30.097 36.475 1.00 34.86 196 LYS A N 1
ATOM 1527 C CA . LYS A 1 196 ? 41.805 30.082 35.022 1.00 35.15 196 LYS A CA 1
ATOM 1528 C C . LYS A 1 196 ? 41.684 31.506 34.483 1.00 34.31 196 LYS A C 1
ATOM 1529 O O . LYS A 1 196 ? 42.323 31.858 33.494 1.00 34.17 196 LYS A O 1
ATOM 1535 N N . VAL A 1 197 ? 40.876 32.343 35.124 1.00 31.79 197 VAL A N 1
ATOM 1536 C CA . VAL A 1 197 ? 40.773 33.723 34.652 1.00 32.11 197 VAL A CA 1
ATOM 1537 C C . VAL A 1 197 ? 42.106 34.429 34.840 1.00 31.70 197 VAL A C 1
ATOM 1538 O O . VAL A 1 197 ? 42.538 35.210 33.988 1.00 32.13 197 VAL A O 1
ATOM 1542 N N . SER A 1 198 ? 42.755 34.155 35.969 1.00 34.38 198 SER A N 1
ATOM 1543 C CA . SER A 1 198 ? 44.048 34.753 36.282 1.00 34.96 198 SER A CA 1
ATOM 1544 C C . SER A 1 198 ? 45.061 34.405 35.191 1.00 35.62 198 SER A C 1
ATOM 1545 O O . SER A 1 198 ? 45.815 35.259 34.736 1.00 36.41 198 SER A O 1
ATOM 1548 N N . LYS A 1 199 ? 45.061 33.140 34.780 1.00 37.25 199 LYS A N 1
ATOM 1549 C CA . LYS A 1 199 ? 45.964 32.638 33.743 1.00 37.63 199 LYS A CA 1
ATOM 1550 C C . LYS A 1 199 ? 45.657 33.321 32.415 1.00 37.30 199 LYS A C 1
ATOM 1551 O O . LYS A 1 199 ? 46.551 33.836 31.735 1.00 36.13 199 LYS A O 1
ATOM 1557 N N . LEU A 1 200 ? 44.379 33.326 32.063 1.00 35.55 200 LEU A N 1
ATOM 1558 C CA . LEU A 1 200 ? 43.905 33.944 30.833 1.00 35.10 200 LEU A CA 1
ATOM 1559 C C . LEU A 1 200 ? 44.332 35.412 30.760 1.00 35.10 200 LEU A C 1
ATOM 1560 O O . LEU A 1 200 ? 44.875 35.862 29.748 1.00 34.75 200 LEU A O 1
ATOM 1565 N N . VAL A 1 201 ? 44.099 36.151 31.841 1.00 33.45 201 VAL A N 1
ATOM 1566 C CA . VAL A 1 201 ? 44.451 37.568 31.885 1.00 32.92 201 VAL A CA 1
ATOM 1567 C C . VAL A 1 201 ? 45.962 37.806 31.870 1.00 35.09 201 VAL A C 1
ATOM 1568 O O . VAL A 1 201 ? 46.446 38.725 31.201 1.00 34.42 201 VAL A O 1
ATOM 1572 N N . ASP A 1 202 ? 46.702 36.986 32.607 1.00 34.79 202 ASP A N 1
ATOM 1573 C CA . ASP A 1 202 ? 48.153 37.131 32.649 1.00 39.43 202 ASP A CA 1
ATOM 1574 C C . ASP A 1 202 ? 48.703 36.912 31.230 1.00 38.99 202 ASP A C 1
ATOM 1575 O O . ASP A 1 202 ? 49.508 37.696 30.734 1.00 40.64 202 ASP A O 1
ATOM 1580 N N . ASP A 1 203 ? 48.237 35.858 30.569 1.00 40.17 203 ASP A N 1
ATOM 1581 C CA . ASP A 1 203 ? 48.664 35.550 29.206 1.00 40.97 203 ASP A CA 1
ATOM 1582 C C . ASP A 1 203 ? 48.344 36.668 28.231 1.00 42.42 203 ASP A C 1
ATOM 1583 O O . ASP A 1 203 ? 49.178 37.054 27.407 1.00 41.10 203 ASP A O 1
ATOM 1588 N N . LEU A 1 204 ? 47.124 37.183 28.335 1.00 40.43 204 LEU A N 1
ATOM 1589 C CA . LEU A 1 204 ? 46.648 38.221 27.438 1.00 40.80 204 LEU A CA 1
ATOM 1590 C C . LEU A 1 204 ? 46.674 39.631 28.011 1.00 41.07 204 LEU A C 1
ATOM 1591 O O . LEU A 1 204 ? 45.921 40.491 27.554 1.00 39.47 204 LEU A O 1
ATOM 1596 N N . LYS A 1 205 ? 47.535 39.885 28.994 1.00 42.37 205 LYS A N 1
ATOM 1597 C CA . LYS A 1 205 ? 47.579 41.212 29.598 1.00 45.59 205 LYS A CA 1
ATOM 1598 C C . LYS A 1 205 ? 47.768 42.385 28.635 1.00 45.64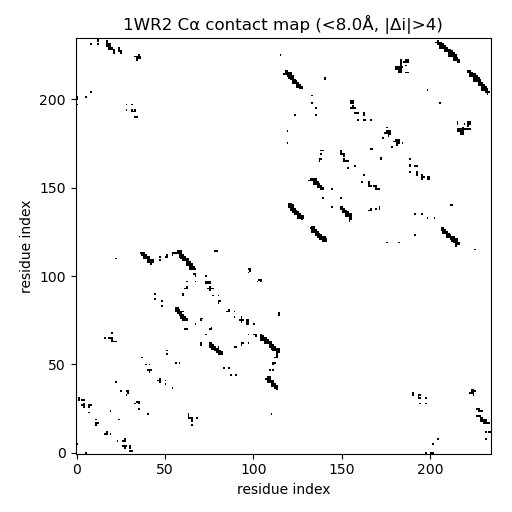 205 LYS A C 1
ATOM 1599 O O . LYS A 1 205 ? 47.333 43.501 28.927 1.00 44.77 205 LYS A O 1
ATOM 1605 N N . ASP A 1 206 ? 48.398 42.154 27.488 1.00 46.20 206 ASP A N 1
ATOM 1606 C CA . ASP A 1 206 ? 48.583 43.246 26.535 1.00 47.36 206 ASP A CA 1
ATOM 1607 C C . ASP A 1 206 ? 47.360 43.416 25.637 1.00 46.28 206 ASP A C 1
ATOM 1608 O O . ASP A 1 206 ? 47.223 44.424 24.938 1.00 44.38 206 ASP A O 1
ATOM 1613 N N . TYR A 1 207 ? 46.470 42.430 25.670 1.00 44.59 207 TYR A N 1
ATOM 1614 C CA . TYR A 1 207 ? 45.260 42.456 24.858 1.00 45.33 207 TYR A CA 1
ATOM 1615 C C . TYR A 1 207 ? 44.026 42.985 25.579 1.00 44.55 207 TYR A C 1
ATOM 1616 O O . TYR A 1 207 ? 43.332 43.874 25.079 1.00 43.45 207 TYR A O 1
ATOM 1625 N N . ILE A 1 208 ? 43.760 42.420 26.753 1.00 42.54 208 ILE A N 1
ATOM 1626 C CA . ILE A 1 208 ? 42.584 42.764 27.547 1.00 40.69 208 ILE A CA 1
ATOM 1627 C C . ILE A 1 208 ? 42.715 43.945 28.511 1.00 40.28 208 ILE A C 1
ATOM 1628 O O . ILE A 1 208 ? 43.638 44.010 29.323 1.00 38.30 208 ILE A O 1
ATOM 1633 N N . LYS A 1 209 ? 41.779 44.882 28.404 1.00 38.12 209 LYS A N 1
ATOM 1634 C CA . LYS A 1 209 ? 41.747 46.047 29.284 1.00 38.79 209 LYS A CA 1
ATOM 1635 C C . LYS A 1 209 ? 40.966 45.638 30.531 1.00 38.14 209 LYS A C 1
ATOM 1636 O O . LYS A 1 209 ? 41.438 45.801 31.660 1.00 38.26 209 LYS A O 1
ATOM 1642 N N . GLU A 1 210 ? 39.765 45.104 30.317 1.00 34.87 210 GLU A N 1
ATOM 1643 C CA . GLU A 1 210 ? 38.924 44.657 31.420 1.00 35.66 210 GLU A CA 1
ATOM 1644 C C . GLU A 1 210 ? 37.930 43.592 30.977 1.00 34.07 210 GLU A C 1
ATOM 1645 O O . GLU A 1 210 ? 37.689 43.402 29.788 1.00 31.46 210 GLU A O 1
ATOM 1651 N N . MET A 1 211 ? 37.364 42.880 31.941 1.00 32.90 211 MET A N 1
ATOM 1652 C CA . MET A 1 211 ? 36.398 41.847 31.613 1.00 34.20 211 MET A CA 1
ATOM 1653 C C . MET A 1 211 ? 35.683 41.373 32.864 1.00 33.27 211 MET A C 1
ATOM 1654 O O . MET A 1 211 ? 36.000 41.776 33.981 1.00 29.99 211 MET A O 1
ATOM 1659 N N . ASP A 1 212 ? 34.702 40.513 32.665 1.00 35.69 212 ASP A N 1
ATOM 1660 C CA . ASP A 1 212 ? 33.996 39.934 33.784 1.00 37.27 212 ASP A CA 1
ATOM 1661 C C . ASP A 1 212 ? 33.225 38.733 33.311 1.00 35.76 212 ASP A C 1
ATOM 1662 O O . ASP A 1 212 ? 33.056 38.516 32.108 1.00 34.16 212 ASP A O 1
ATOM 1667 N N . LEU A 1 213 ? 32.821 37.925 34.281 1.00 33.12 213 LEU A N 1
ATOM 1668 C CA . LEU A 1 213 ? 32.026 36.742 34.039 1.00 32.39 213 LEU A CA 1
ATOM 1669 C C . LEU A 1 213 ? 30.853 37.103 34.929 1.00 31.53 213 LEU A C 1
ATOM 1670 O O . LEU A 1 213 ? 30.988 37.117 36.153 1.00 30.29 213 LEU A O 1
ATOM 1675 N N . ASN A 1 214 ? 29.715 37.415 34.315 1.00 31.65 214 ASN A N 1
ATOM 1676 C CA . ASN A 1 214 ? 28.541 37.842 35.061 1.00 31.31 214 ASN A CA 1
ATOM 1677 C C . ASN A 1 214 ? 27.302 37.698 34.185 1.00 31.47 214 ASN A C 1
ATOM 1678 O O . ASN A 1 214 ? 27.169 38.383 33.170 1.00 29.58 214 ASN A O 1
ATOM 1683 N N . PRO A 1 215 ? 26.359 36.835 34.595 1.00 33.55 215 PRO A N 1
ATOM 1684 C CA . PRO A 1 215 ? 26.515 36.068 35.836 1.00 34.88 215 PRO A CA 1
ATOM 1685 C C . PRO A 1 215 ? 27.182 34.714 35.708 1.00 34.80 215 PRO A C 1
ATOM 1686 O O . PRO A 1 215 ? 27.410 34.210 34.609 1.00 33.00 215 PRO A O 1
ATOM 1690 N N . VAL A 1 216 ? 27.512 34.148 36.861 1.00 34.68 216 VAL A N 1
ATOM 1691 C CA . VAL A 1 216 ? 28.105 32.820 36.956 1.00 36.12 216 VAL A CA 1
ATOM 1692 C C . VAL A 1 216 ? 27.242 32.113 37.997 1.00 37.38 216 VAL A C 1
ATOM 1693 O O . VAL A 1 216 ? 26.951 32.688 39.044 1.00 34.33 216 VAL A O 1
ATOM 1697 N N . PHE A 1 217 ? 26.810 30.890 37.712 1.00 37.37 217 PHE A N 1
ATOM 1698 C CA . PHE A 1 217 ? 26.005 30.160 38.682 1.00 39.89 217 PHE A CA 1
ATOM 1699 C C . PHE A 1 217 ? 26.903 29.113 39.324 1.00 40.77 217 PHE A C 1
ATOM 1700 O O . PHE A 1 217 ? 27.607 28.380 38.623 1.00 40.76 217 PHE A O 1
ATOM 1708 N N . VAL A 1 218 ? 26.887 29.047 40.650 1.00 40.13 218 VAL A N 1
ATOM 1709 C CA . VAL A 1 218 ? 27.693 28.064 41.363 1.00 42.33 218 VAL A CA 1
ATOM 1710 C C . VAL A 1 218 ? 26.777 27.067 42.057 1.00 42.96 218 VAL A C 1
ATOM 1711 O O . VAL A 1 218 ? 25.933 27.437 42.872 1.00 42.82 218 VAL A O 1
ATOM 1715 N N . TYR A 1 219 ? 26.947 25.796 41.718 1.00 45.62 219 TYR A N 1
ATOM 1716 C CA . TYR A 1 219 ? 26.128 24.741 42.288 1.00 48.60 219 TYR A CA 1
ATOM 1717 C C . TYR A 1 219 ? 26.744 24.175 43.559 1.00 51.02 219 TYR A C 1
ATOM 1718 O O . TYR A 1 219 ? 27.836 24.573 43.962 1.00 50.51 219 TYR A O 1
ATOM 1727 N N . ASN A 1 220 ? 26.041 23.242 44.191 1.00 53.76 220 ASN A N 1
ATOM 1728 C CA . ASN A 1 220 ? 26.524 22.659 45.433 1.00 57.04 220 ASN A CA 1
ATOM 1729 C C . ASN A 1 220 ? 27.830 21.900 45.280 1.00 58.12 220 ASN A C 1
ATOM 1730 O O . ASN A 1 220 ? 28.293 21.647 44.170 1.00 57.78 220 ASN A O 1
ATOM 1735 N N . LYS A 1 221 ? 28.423 21.548 46.414 1.00 59.99 221 LYS A N 1
ATOM 1736 C CA . LYS A 1 221 ? 29.699 20.846 46.445 1.00 60.92 221 LYS A CA 1
ATOM 1737 C C . LYS A 1 221 ? 29.797 19.694 45.454 1.00 60.62 221 LYS A C 1
ATOM 1738 O O . LYS A 1 221 ? 28.875 18.887 45.324 1.00 59.67 221 LYS A O 1
ATOM 1744 N N . GLY A 1 222 ? 30.922 19.638 44.748 1.00 60.60 222 GLY A N 1
ATOM 1745 C CA . GLY A 1 222 ? 31.153 18.573 43.789 1.00 60.35 222 GLY A CA 1
ATOM 1746 C C . GLY A 1 222 ? 30.425 18.620 42.456 1.00 60.28 222 GLY A C 1
ATOM 1747 O O . GLY A 1 222 ? 30.578 17.704 41.648 1.00 59.94 222 GLY A O 1
ATOM 1748 N N . GLU A 1 223 ? 29.638 19.662 42.203 1.00 59.59 223 GLU A N 1
ATOM 1749 C CA . GLU A 1 223 ? 28.929 19.736 40.930 1.00 59.34 223 GLU A CA 1
ATOM 1750 C C . GLU A 1 223 ? 29.231 20.984 40.099 1.00 57.06 223 GLU A C 1
ATOM 1751 O O . GLU A 1 223 ? 28.403 21.437 39.306 1.00 57.53 223 GLU A O 1
ATOM 1757 N N . GLY A 1 224 ? 30.432 21.521 40.296 1.00 53.93 224 GLY A N 1
ATOM 1758 C CA . GLY A 1 224 ? 30.904 22.677 39.551 1.00 51.06 224 GLY A CA 1
ATOM 1759 C C . GLY A 1 224 ? 30.091 23.957 39.471 1.00 49.33 224 GLY A C 1
ATOM 1760 O O . GLY A 1 224 ? 29.288 24.279 40.348 1.00 47.56 224 GLY A O 1
ATOM 1761 N N . ALA A 1 225 ? 30.330 24.702 38.395 1.00 48.22 225 ALA A N 1
ATOM 1762 C CA . ALA A 1 225 ? 29.652 25.969 38.152 1.00 46.35 225 ALA A CA 1
ATOM 1763 C C . ALA A 1 225 ? 29.517 26.201 36.652 1.00 45.46 225 ALA A C 1
ATOM 1764 O O . ALA A 1 225 ? 30.051 25.434 35.848 1.00 46.15 225 ALA A O 1
ATOM 1766 N N . VAL A 1 226 ? 28.815 27.267 36.279 1.00 42.47 226 VAL A N 1
ATOM 1767 C CA . VAL A 1 226 ? 28.617 27.586 34.872 1.00 41.08 226 VAL A CA 1
ATOM 1768 C C . VAL A 1 226 ? 28.563 29.099 34.636 1.00 39.70 226 VAL A C 1
ATOM 1769 O O . VAL A 1 226 ? 27.948 29.839 35.402 1.00 39.16 226 VAL A O 1
ATOM 1773 N N . ILE A 1 227 ? 29.231 29.547 33.579 1.00 37.82 227 ILE A N 1
ATOM 1774 C CA . ILE A 1 227 ? 29.270 30.962 33.211 1.00 36.36 227 ILE A CA 1
ATOM 1775 C C . ILE A 1 227 ? 28.068 31.273 32.321 1.00 35.55 227 ILE A C 1
ATOM 1776 O O . ILE A 1 227 ? 27.897 30.665 31.267 1.00 36.05 227 ILE A O 1
ATOM 1781 N N . VAL A 1 228 ? 27.241 32.222 32.739 1.00 33.06 228 VAL A N 1
ATOM 1782 C CA . VAL A 1 228 ? 26.050 32.566 31.978 1.00 31.85 228 VAL A CA 1
ATOM 1783 C C . VAL A 1 228 ? 26.232 33.672 30.947 1.00 32.72 228 VAL A C 1
ATOM 1784 O O . VAL A 1 228 ? 25.663 33.612 29.854 1.00 32.69 228 VAL A O 1
ATOM 1788 N N . ASP A 1 229 ? 27.014 34.688 31.284 1.00 33.40 229 ASP A N 1
ATOM 1789 C CA . ASP A 1 229 ? 27.263 35.788 30.355 1.00 33.92 229 ASP A CA 1
ATOM 1790 C C . ASP A 1 229 ? 28.673 36.273 30.655 1.00 34.38 229 ASP A C 1
ATOM 1791 O O . ASP A 1 229 ? 29.215 35.977 31.721 1.00 34.76 229 ASP A O 1
ATOM 1796 N N . SER A 1 230 ? 29.262 37.013 29.727 1.00 34.37 230 SER A N 1
ATOM 1797 C CA . SER A 1 230 ? 30.614 37.528 29.906 1.00 35.37 230 SER A CA 1
ATOM 1798 C C . SER A 1 230 ? 30.875 38.699 28.971 1.00 36.13 230 SER A C 1
ATOM 1799 O O . SER A 1 230 ? 30.304 38.781 27.881 1.00 33.94 230 SER A O 1
ATOM 1802 N N . ARG A 1 231 ? 31.735 39.609 29.408 1.00 35.40 231 ARG A N 1
ATOM 1803 C CA . ARG A 1 231 ? 32.088 40.748 28.582 1.00 36.65 231 ARG A CA 1
ATOM 1804 C C . ARG A 1 231 ? 33.595 40.934 28.643 1.00 34.97 231 ARG A C 1
ATOM 1805 O O . ARG A 1 231 ? 34.216 40.760 29.696 1.00 31.11 231 ARG A O 1
ATOM 1813 N N . ILE A 1 232 ? 34.181 41.246 27.495 1.00 33.08 232 ILE A N 1
ATOM 1814 C CA . ILE A 1 232 ? 35.614 41.474 27.407 1.00 34.14 232 ILE A CA 1
ATOM 1815 C C . ILE A 1 232 ? 35.839 42.751 26.606 1.00 32.80 232 ILE A C 1
ATOM 1816 O O . ILE A 1 232 ? 35.295 42.908 25.509 1.00 28.41 232 ILE A O 1
ATOM 1821 N N . ILE A 1 233 ? 36.616 43.670 27.180 1.00 33.15 233 ILE A N 1
ATOM 1822 C CA . ILE A 1 233 ? 36.954 44.928 26.519 1.00 32.70 233 ILE A CA 1
ATOM 1823 C C . ILE A 1 233 ? 38.444 44.855 26.193 1.00 34.86 233 ILE A C 1
ATOM 1824 O O . ILE A 1 233 ? 39.278 44.683 27.085 1.00 31.47 233 ILE A O 1
ATOM 1829 N N . LEU A 1 234 ? 38.768 44.981 24.912 1.00 37.41 234 LEU A N 1
ATOM 1830 C CA . LEU A 1 234 ? 40.148 44.903 24.462 1.00 40.62 234 LEU A CA 1
ATOM 1831 C C . LEU A 1 234 ? 40.842 46.257 24.382 1.00 43.51 234 LEU A C 1
ATOM 1832 O O . LEU A 1 234 ? 40.198 47.306 24.304 1.00 42.67 234 LEU A O 1
ATOM 1837 N N . LYS A 1 235 ? 42.169 46.210 24.418 1.00 47.48 235 LYS A N 1
ATOM 1838 C CA . LYS A 1 235 ? 42.997 47.402 24.323 1.00 51.03 235 LYS A CA 1
ATOM 1839 C C . LYS A 1 235 ? 43.361 47.578 22.858 1.00 53.84 235 LYS A C 1
ATOM 1840 O O . LYS A 1 235 ? 43.686 46.610 22.167 1.00 53.85 235 LYS A O 1
ATOM 1846 N N . PRO A 1 236 ? 43.295 48.819 22.361 1.00 57.38 236 PRO A N 1
ATOM 1847 C CA . PRO A 1 236 ? 43.624 49.184 20.973 1.00 60.19 236 PRO A CA 1
ATOM 1848 C C . PRO A 1 236 ? 45.145 49.100 20.642 1.00 62.88 236 PRO A C 1
ATOM 1849 O O . PRO A 1 236 ? 46.004 49.321 21.478 1.00 64.35 236 PRO A O 1
ATOM 1853 N N . LYS A 1 237 ? 45.437 48.716 19.363 1.00 64.76 237 LYS A N 1
ATOM 1854 C CA . LYS A 1 237 ? 46.822 48.722 18.788 1.00 67.45 237 LYS A CA 1
ATOM 1855 C C . LYS A 1 237 ? 47.876 47.757 19.442 1.00 68.00 237 LYS A C 1
ATOM 1856 O O . LYS A 1 237 ? 48.120 46.653 18.976 1.00 64.99 237 LYS A O 1
#

Foldseek 3Di:
DQVQLVVLLVVQVVVVAFKDWFVSQVSLVVSLVAFADDKDFAADLVSLQVVCVVVDDDKKKAWTWSVPRPRVVLVLIGGRQGHSVSSVVSNVVSVVSVCVVPVVIDTPGMMIGYDDDAAFWKKWKWAQDPPQGIKIKIDGDDPCCVVQVWIFIDGAPDDLCRLLVRCCPTPCNVVQVDCPFHWASVLSSVSSNSVSVSCVVCSQWFRIKMQPTKHTHGHPPHIHGDTMITGTDHD

CATH classification: 3.30.470.20 (+1 more: 3.30.1490.20)

InterPro domains:
  IPR011761 ATP-grasp fold [PS50975] (26-62)
  IPR013815 ATP-grasp fold, subdomain 1 [G3DSA:3.30.1490.20] (38-115)
  IPR051538 Acyl-CoA Synthetase/Transferase [PTHR43334] (2-237)

B-factor: mean 46.0, std 10.17, range [26.38, 82.23]

Secondary structure (DSSP, 8-state):
--HHHHHHHHHHHHTT--EEPHHHHHHHHHTTT------EEESSHHHHHHHHHHH-SSEEEEEE-TT---HHHHT-EEEEE-SHHHHHHHHHHHHHHHHHH-TT----EEEEEE-PPP-EEEEEEEEEETTTEEEEEEEE-STTHHHH---EEEESS--HHHHHHHHHTSTTHHHHH---PPB-HHHHHHHHHHHHHHHHHTTTTEEEEEEEEEEE-BTTS-EEE--EEEEEPP-

Organism: Pyrococcus horikoshii (strain ATCC 700860 / DSM 12428 / JCM 9974 / NBRC 100139 / OT-3) (NCBI:txid70601)

Nearest PDB structures (foldseek):
  1wr2-assembly1_A  TM=1.004E+00  e=1.927E-49  Pyrococcus horikoshii OT3
  4xym-assembly1_B  TM=9.525E-01  e=4.352E-27  Candidatus Korarchaeum cryptofilum OPF8
  4xyl-assembly1_D  TM=9.464E-01  e=3.356E-26  Candidatus Korarchaeum cryptofilum OPF8
  4xyl-assembly1_B  TM=9.270E-01  e=4.763E-26  Candidatus Korarchaeum cryptofilum OPF8
  4yak-assembly1_D  TM=9.278E-01  e=5.857E-25  Candidatus Korarchaeum cryptofilum OPF8

Solvent-accessible surface area: 12072 Å² total; per-residue (Å²): 133,96,116,55,0,19,118,4,0,80,86,1,40,186,94,70,31,60,16,4,5,6,50,8,0,4,50,0,0,102,19,25,47,7,41,21,28,108,27,40,39,0,127,65,51,106,53,0,22,111,55,0,149,118,46,31,66,52,0,8,0,14,0,3,1,15,56,3,77,109,20,81,82,5,133,0,38,33,111,66,0,128,56,52,117,36,0,86,92,40,31,109,54,0,57,94,23,3,124,165,87,92,85,102,19,86,72,30,6,0,3,0,4,34,76,45,139,103,27,92,68,0,32,1,11,2,64,68,54,122,144,145,29,12,10,0,38,1,2,26,15,38,142,114,48,142,112,116,161,19,91,18,120,43,77,23,89,13,84,81,148,34,0,84,105,0,0,106,82,4,165,15,56,79,72,1,43,21,91,152,126,48,9,10,33,89,18,0,5,60,2,0,55,65,0,3,113,0,0,43,22,0,104,111,45,0,95,43,5,29,0,62,34,0,31,3,34,63,159,74,87,27,16,14,0,29,25,4,98,0,25,1,48,104,254